Protein AF-A0A535PET4-F1 (afdb_monomer)

Foldseek 3Di:
DPPDDPQQFAKEKEWEAQCLPVVVVLCVVLQWDDDVSWTAAQRYIYRYHYCPDPPDDVDIDIDIDGDGDHGDPAGPPFHKHFQAWEWAAQDQVVVCVVVDDVADKAFFDAAPQFAWGWIWTHDDPNTYIYTHHDPDGLSVLQCVPPNTTTQEIEIEDAQVSDPDFFDQDRQGTWDWRPPGDSNGSTYIYDHDDGDPDPPDD

Nearest PDB structures (foldseek):
  3hdp-assembly1_A  TM=7.121E-01  e=6.518E-04  Clostridium acetobutylicum
  6j63-assembly1_A  TM=4.507E-01  e=4.020E-04  Arabidopsis thaliana
  5ywk-assembly1_B  TM=4.214E-01  e=2.068E-04  Arabidopsis thaliana
  2r5v-assembly1_A  TM=4.447E-01  e=1.123E-03  Amycolatopsis orientalis
  5ywh-assembly1_B  TM=4.316E-01  e=6.518E-04  Arabidopsis thaliana

Secondary structure (DSSP, 8-state):
-------PPEEEEEEEES-HHHHHHHHHTTT-EEETTEEE-SSEEEEEEETTSSS---S--EEEEEE--PPPPPPTT----EEEEEEE-S-HHHHHHHT--SSPEEEEEEETTTTEEEEEESS-SSEEEEEEE-SSSHHHHHHHHH-SEEEEEEEEE-GGGSSSPPB--BTBSEEEPTTS-TTS-EEEEEE--PSPP----

Solvent-accessible surface area (backbone atoms only — not comparable to full-atom values): 11158 Å² total; per-residue (Å²): 134,80,79,81,74,79,83,59,70,24,38,38,31,41,38,32,32,93,52,40,68,62,49,50,52,58,40,44,78,69,70,47,51,64,63,85,55,26,38,60,23,59,52,31,39,35,39,47,35,64,35,81,50,93,83,72,50,91,56,45,42,53,46,84,44,92,35,91,55,84,61,56,79,81,56,94,86,55,73,46,32,61,48,29,43,30,30,36,35,97,45,58,69,63,48,51,65,74,63,62,53,100,51,65,70,44,85,44,51,43,28,66,84,35,23,25,46,33,30,35,48,44,86,55,84,54,26,40,31,48,30,26,46,47,95,58,43,38,42,34,44,16,40,77,71,72,47,67,42,52,36,33,41,32,30,29,25,71,46,85,80,45,95,59,78,66,39,58,26,64,81,42,47,23,29,74,55,82,89,59,56,75,48,28,45,40,49,32,32,28,55,40,82,56,79,79,75,79,81,75,131

Structure (mmCIF, N/CA/C/O backbone):
data_AF-A0A535PET4-F1
#
_entry.id   AF-A0A535PET4-F1
#
loop_
_atom_site.group_PDB
_atom_site.id
_atom_site.type_symbol
_atom_site.label_atom_id
_atom_site.label_alt_id
_atom_site.label_comp_id
_atom_site.label_asym_id
_atom_site.label_entity_id
_atom_site.label_seq_id
_atom_site.pdbx_PDB_ins_code
_atom_site.Cartn_x
_atom_site.Cartn_y
_atom_site.Cartn_z
_atom_site.occupancy
_atom_site.B_iso_or_equiv
_atom_site.auth_seq_id
_atom_site.auth_comp_id
_atom_site.auth_asym_id
_atom_site.auth_atom_id
_atom_site.pdbx_PDB_model_num
ATOM 1 N N . MET A 1 1 ? 35.840 -23.204 1.884 1.00 38.50 1 MET A N 1
ATOM 2 C CA . MET A 1 1 ? 35.187 -22.110 2.635 1.00 38.50 1 MET A CA 1
ATOM 3 C C . MET A 1 1 ? 33.940 -21.706 1.875 1.00 38.50 1 MET A C 1
ATOM 5 O O . MET A 1 1 ? 34.049 -21.037 0.858 1.00 38.50 1 MET A O 1
ATOM 9 N N . THR A 1 2 ? 32.776 -22.180 2.304 1.00 35.25 2 THR A N 1
ATOM 10 C CA . THR A 1 2 ? 31.492 -21.732 1.753 1.00 35.25 2 THR A CA 1
ATOM 11 C C . THR A 1 2 ? 31.249 -20.310 2.263 1.00 35.25 2 THR A C 1
ATOM 13 O O . THR A 1 2 ? 31.345 -20.109 3.477 1.00 35.25 2 THR A O 1
ATOM 16 N N . PRO A 1 3 ? 30.997 -19.309 1.404 1.00 36.75 3 PRO A N 1
ATOM 17 C CA . PRO A 1 3 ? 30.669 -17.976 1.890 1.00 36.75 3 PRO A CA 1
ATOM 18 C C . PRO A 1 3 ? 29.387 -18.068 2.727 1.00 36.75 3 PRO A C 1
ATOM 20 O O . PRO A 1 3 ? 28.391 -18.637 2.276 1.00 36.75 3 PRO A O 1
ATOM 23 N N . ARG A 1 4 ? 29.415 -17.545 3.961 1.00 32.00 4 ARG A N 1
ATOM 24 C CA . ARG A 1 4 ? 28.199 -17.330 4.759 1.00 32.00 4 ARG A CA 1
ATOM 25 C C . ARG A 1 4 ? 27.291 -16.416 3.938 1.00 32.00 4 ARG A C 1
ATOM 27 O O . ARG A 1 4 ? 27.628 -15.252 3.738 1.00 32.00 4 ARG A O 1
ATOM 34 N N . GLN A 1 5 ? 26.178 -16.949 3.435 1.00 39.25 5 GLN A N 1
ATOM 35 C CA . GLN A 1 5 ? 25.137 -16.115 2.846 1.00 39.25 5 GLN A CA 1
ATOM 36 C C . GLN A 1 5 ? 24.670 -15.112 3.909 1.00 39.25 5 GLN A C 1
ATOM 38 O O . GLN A 1 5 ? 24.443 -15.522 5.051 1.00 39.25 5 GLN A O 1
ATOM 43 N N . PRO A 1 6 ? 24.563 -13.814 3.580 1.00 38.66 6 PRO A N 1
ATOM 44 C CA . PRO A 1 6 ? 24.024 -12.841 4.514 1.00 38.66 6 PRO A CA 1
ATOM 45 C C . PRO A 1 6 ? 22.604 -13.267 4.882 1.00 38.66 6 PRO A C 1
ATOM 47 O O . PRO A 1 6 ? 21.777 -13.521 4.003 1.00 38.66 6 PRO A O 1
ATOM 50 N N . THR A 1 7 ? 22.334 -13.380 6.180 1.00 41.25 7 THR A N 1
ATOM 51 C CA . THR A 1 7 ? 20.999 -13.611 6.727 1.00 41.25 7 THR A CA 1
ATOM 52 C C . THR A 1 7 ? 20.116 -12.447 6.278 1.00 41.25 7 THR A C 1
ATOM 54 O O . THR A 1 7 ? 20.207 -11.348 6.823 1.00 41.25 7 THR A O 1
ATOM 57 N N . ARG A 1 8 ? 19.315 -12.643 5.225 1.00 49.91 8 ARG A N 1
ATOM 58 C CA . ARG A 1 8 ? 18.314 -11.653 4.815 1.00 49.91 8 ARG A CA 1
ATOM 59 C C . ARG A 1 8 ? 17.258 -11.596 5.916 1.00 49.91 8 ARG A C 1
ATOM 61 O O . ARG A 1 8 ? 16.635 -12.613 6.211 1.00 49.91 8 ARG A O 1
ATOM 68 N N . ARG A 1 9 ? 17.094 -10.429 6.543 1.00 52.47 9 ARG A N 1
ATOM 69 C CA . ARG A 1 9 ? 15.981 -10.178 7.467 1.00 52.47 9 ARG A CA 1
ATOM 70 C C . ARG A 1 9 ? 14.688 -10.334 6.675 1.00 52.47 9 ARG A C 1
ATOM 72 O O . ARG A 1 9 ? 14.552 -9.707 5.628 1.00 52.47 9 ARG A O 1
ATOM 79 N N . SER A 1 10 ? 13.800 -11.210 7.131 1.00 56.59 10 SER A N 1
ATOM 80 C CA . SER A 1 10 ? 12.492 -11.394 6.507 1.00 56.59 10 SER A CA 1
ATOM 81 C C . SER A 1 10 ? 11.487 -10.575 7.298 1.00 56.59 10 SER A C 1
ATOM 83 O O . SER A 1 10 ? 11.401 -10.715 8.515 1.00 56.59 10 SER A O 1
ATOM 85 N N . LEU A 1 11 ? 10.750 -9.697 6.627 1.00 63.75 11 LEU A N 1
ATOM 86 C CA . LEU A 1 11 ? 9.690 -8.923 7.267 1.00 63.75 11 LEU A CA 1
ATOM 87 C C . LEU A 1 11 ? 8.449 -9.810 7.402 1.00 63.75 11 LEU A C 1
ATOM 89 O O . LEU A 1 11 ? 8.005 -10.379 6.404 1.00 63.75 11 LEU A O 1
ATOM 93 N N . VAL A 1 12 ? 7.916 -9.958 8.615 1.00 64.06 12 VAL A N 1
ATOM 94 C CA . VAL A 1 12 ? 6.638 -10.636 8.852 1.00 64.06 12 VAL A CA 1
ATOM 95 C C . VAL A 1 12 ? 5.567 -9.566 8.906 1.00 64.06 12 VAL A C 1
ATOM 97 O O . VAL A 1 12 ? 5.569 -8.724 9.801 1.00 64.06 12 VAL A O 1
ATOM 100 N N . LEU A 1 13 ? 4.689 -9.586 7.909 1.00 67.88 13 LEU A N 1
ATOM 101 C CA . LEU A 1 13 ? 3.563 -8.677 7.808 1.00 67.88 13 LEU A CA 1
ATOM 102 C C . LEU A 1 13 ? 2.262 -9.422 8.079 1.00 67.88 13 LEU A C 1
ATOM 104 O O . LEU A 1 13 ? 1.999 -10.437 7.439 1.00 67.88 13 LEU A O 1
ATOM 108 N N . THR A 1 14 ? 1.422 -8.913 8.969 1.00 67.50 14 THR A N 1
ATOM 109 C CA . THR A 1 14 ? 0.066 -9.450 9.161 1.00 67.50 14 THR A CA 1
ATOM 110 C C . THR A 1 14 ? -0.928 -8.555 8.450 1.00 67.50 14 THR A C 1
ATOM 112 O O . THR A 1 14 ? -0.949 -7.368 8.725 1.00 67.50 14 THR A O 1
ATOM 115 N N . TRP A 1 15 ? -1.743 -9.107 7.554 1.00 71.69 15 TRP A N 1
ATOM 116 C CA . TRP A 1 15 ? -2.801 -8.412 6.825 1.00 71.69 15 TRP A CA 1
ATOM 117 C C . TRP A 1 15 ? -4.152 -9.035 7.163 1.00 71.69 15 TRP A C 1
ATOM 119 O O . TRP A 1 15 ? -4.458 -10.132 6.692 1.00 71.69 15 TRP A O 1
ATOM 129 N N . THR A 1 16 ? -5.014 -8.334 7.897 1.00 67.75 16 THR A N 1
ATOM 130 C CA . THR A 1 16 ? -6.395 -8.805 8.121 1.00 67.75 16 THR A CA 1
ATOM 131 C C . THR A 1 16 ? -7.335 -8.374 6.988 1.00 67.75 16 THR A C 1
ATOM 133 O O . THR A 1 16 ? -7.267 -7.255 6.486 1.00 67.75 16 THR A O 1
ATOM 136 N N . THR A 1 17 ? -8.204 -9.269 6.515 1.00 66.56 17 THR A N 1
ATOM 137 C CA . THR A 1 17 ? -9.172 -9.002 5.429 1.00 66.56 17 THR A CA 1
ATOM 138 C C . THR A 1 17 ? -10.474 -9.775 5.678 1.00 66.56 17 THR A C 1
ATOM 140 O O . THR A 1 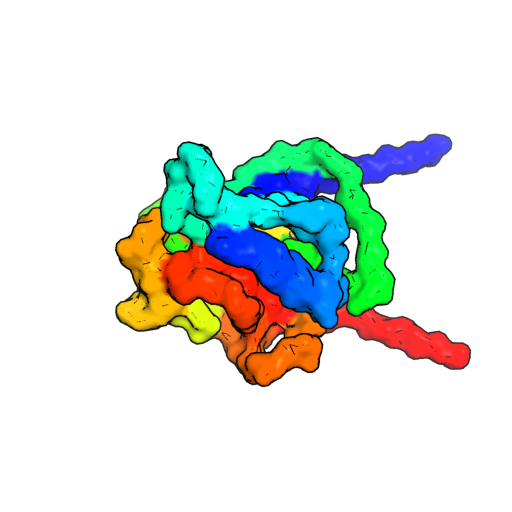17 ? -10.412 -10.872 6.231 1.00 66.56 17 THR A O 1
ATOM 143 N N . PRO A 1 18 ? -11.656 -9.250 5.290 1.00 66.25 18 PRO A N 1
ATOM 144 C CA . PRO A 1 18 ? -12.927 -9.971 5.435 1.00 66.25 18 PRO A CA 1
ATOM 145 C C . PRO A 1 18 ? -13.082 -11.161 4.469 1.00 66.25 18 PRO A C 1
ATOM 147 O O . PRO A 1 18 ? -14.006 -11.950 4.620 1.00 66.25 18 PRO A O 1
ATOM 150 N N . ASP A 1 19 ? -12.219 -11.270 3.453 1.00 72.81 19 ASP A N 1
ATOM 151 C CA . ASP A 1 19 ? -12.219 -12.354 2.458 1.00 72.81 19 ASP A CA 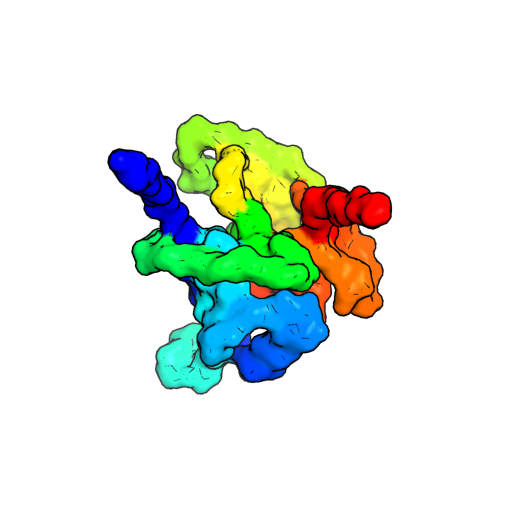1
ATOM 152 C C . ASP A 1 19 ? -10.767 -12.771 2.138 1.00 72.81 19 ASP A C 1
ATOM 154 O O . ASP A 1 19 ? -10.222 -12.401 1.086 1.00 72.81 19 ASP A O 1
ATOM 158 N N . PRO A 1 20 ? -10.084 -13.479 3.060 1.00 76.06 20 PRO A N 1
ATOM 159 C CA . PRO A 1 20 ? -8.696 -13.900 2.862 1.00 76.06 20 PRO A CA 1
ATOM 160 C C . PRO A 1 20 ? -8.555 -14.882 1.697 1.00 76.06 20 PRO A C 1
ATOM 162 O O . PRO A 1 20 ? -7.628 -14.749 0.897 1.00 76.06 20 PRO A O 1
ATOM 165 N N . ASP A 1 21 ? -9.506 -15.802 1.526 1.00 79.19 21 ASP A N 1
ATOM 166 C CA . ASP A 1 21 ? -9.481 -16.808 0.459 1.00 79.19 21 ASP A CA 1
ATOM 167 C C . ASP A 1 21 ? -9.701 -16.205 -0.931 1.00 79.19 21 ASP A C 1
ATOM 169 O O . ASP A 1 21 ? -9.062 -16.598 -1.915 1.00 79.19 21 ASP A O 1
ATOM 173 N N . GLY A 1 22 ? -10.619 -15.247 -1.069 1.00 78.31 22 GLY A N 1
ATOM 174 C CA . GLY A 1 22 ? -10.799 -14.539 -2.329 1.00 78.31 22 GLY A CA 1
ATOM 175 C C . GLY A 1 22 ? -9.609 -13.644 -2.661 1.00 78.31 22 GLY A C 1
ATOM 176 O O . GLY A 1 22 ? -9.202 -13.616 -3.826 1.00 78.31 22 GLY A O 1
ATOM 177 N N . LEU A 1 23 ? -9.003 -12.970 -1.674 1.00 77.50 23 LEU A N 1
ATOM 178 C CA . LEU A 1 23 ? -7.771 -12.202 -1.887 1.00 77.50 23 LEU A CA 1
ATOM 179 C C . LEU A 1 23 ? -6.622 -13.115 -2.336 1.00 77.50 23 LEU A C 1
ATOM 181 O O . LEU A 1 23 ? -5.999 -12.843 -3.363 1.00 77.50 23 LEU A O 1
ATOM 185 N N . ALA A 1 24 ? -6.410 -14.234 -1.640 1.00 80.00 24 ALA A N 1
ATOM 186 C CA . ALA A 1 24 ? -5.435 -15.259 -1.998 1.00 80.00 24 ALA A CA 1
ATOM 187 C C . ALA A 1 24 ? -5.613 -15.735 -3.447 1.00 80.00 24 ALA A C 1
ATOM 189 O O . ALA A 1 24 ? -4.675 -15.666 -4.243 1.00 80.00 24 ALA A O 1
ATOM 190 N N . ARG A 1 25 ? -6.832 -16.131 -3.841 1.00 81.50 25 ARG A N 1
ATOM 191 C CA . ARG A 1 25 ? -7.127 -16.567 -5.220 1.00 81.50 25 ARG A CA 1
ATOM 192 C C . ARG A 1 25 ? -6.818 -15.488 -6.259 1.00 81.50 25 ARG A C 1
ATOM 194 O O . ARG A 1 25 ? -6.261 -15.803 -7.310 1.00 81.50 25 ARG A O 1
ATOM 201 N N . ARG A 1 26 ? -7.150 -14.220 -5.980 1.00 78.38 26 ARG A N 1
ATOM 202 C CA . ARG A 1 26 ? -6.867 -13.090 -6.887 1.00 78.38 26 ARG A CA 1
ATOM 203 C C . ARG A 1 26 ? -5.369 -12.847 -7.065 1.00 78.38 26 ARG A C 1
ATOM 205 O O . ARG A 1 26 ? -4.961 -12.525 -8.183 1.00 78.38 26 ARG A O 1
ATOM 212 N N . LEU A 1 27 ? -4.590 -13.002 -5.993 1.00 79.31 27 LEU A N 1
ATOM 213 C CA . LEU A 1 27 ? -3.132 -12.902 -6.010 1.00 79.31 27 LEU A CA 1
ATOM 214 C C . LEU A 1 27 ? -2.518 -14.075 -6.792 1.00 79.31 27 LEU A C 1
ATOM 216 O O . LEU A 1 27 ? -1.772 -13.839 -7.743 1.00 79.31 27 LEU A O 1
ATOM 220 N N . VAL A 1 28 ? -2.893 -15.326 -6.493 1.00 79.69 28 VAL A N 1
ATOM 221 C CA . VAL A 1 28 ? -2.392 -16.508 -7.230 1.00 79.69 28 VAL A CA 1
ATOM 222 C C . VAL A 1 28 ? -2.666 -16.395 -8.728 1.00 79.69 28 VAL A C 1
ATOM 224 O O . VAL A 1 28 ? -1.756 -16.581 -9.535 1.00 79.69 28 VAL A O 1
ATOM 227 N N . ALA A 1 29 ? -3.887 -16.004 -9.112 1.00 76.56 29 ALA A N 1
ATOM 228 C CA . ALA A 1 29 ? -4.271 -15.829 -10.515 1.00 76.56 29 ALA A CA 1
ATOM 229 C C . ALA A 1 29 ? -3.390 -14.820 -11.279 1.00 76.56 29 ALA A C 1
ATOM 231 O O . ALA A 1 29 ? -3.389 -14.809 -12.507 1.00 76.56 29 ALA A O 1
ATOM 232 N N . ARG A 1 30 ? -2.641 -13.967 -10.570 1.00 74.88 30 ARG A N 1
ATOM 233 C CA . ARG A 1 30 ? -1.792 -12.913 -11.143 1.00 74.88 30 ARG A CA 1
ATOM 234 C C . ARG A 1 30 ? -0.297 -13.158 -10.938 1.00 74.88 30 ARG A C 1
ATOM 236 O O . ARG A 1 30 ? 0.528 -12.311 -11.283 1.00 74.88 30 ARG A O 1
ATOM 243 N N . GLY A 1 31 ? 0.051 -14.362 -10.486 1.00 71.25 31 GLY A N 1
ATOM 244 C CA . GLY A 1 31 ? 1.422 -14.859 -10.430 1.00 71.25 31 GLY A CA 1
ATOM 245 C C . GLY A 1 31 ? 2.108 -14.692 -9.080 1.00 71.25 31 GLY A C 1
ATOM 246 O O . GLY A 1 31 ? 3.326 -14.843 -9.025 1.00 71.25 31 GLY A O 1
ATOM 247 N N . PHE A 1 32 ? 1.351 -14.396 -8.022 1.00 77.50 32 PHE A N 1
ATOM 248 C CA . PHE A 1 32 ? 1.841 -14.441 -6.648 1.00 77.50 32 PHE A CA 1
ATOM 249 C C . PHE A 1 32 ? 1.844 -15.876 -6.112 1.00 77.50 32 PHE A C 1
ATOM 251 O O . PHE A 1 32 ? 0.951 -16.664 -6.423 1.00 77.50 32 PHE A O 1
ATOM 258 N N . THR A 1 33 ? 2.815 -16.206 -5.264 1.00 77.12 33 THR A N 1
ATOM 259 C CA . THR A 1 33 ? 2.870 -17.503 -4.580 1.00 77.12 33 THR A CA 1
ATOM 260 C C . THR A 1 33 ? 2.318 -17.376 -3.178 1.00 77.12 33 THR A C 1
ATOM 262 O O . THR A 1 33 ? 2.695 -16.467 -2.438 1.00 77.12 33 THR A O 1
ATOM 265 N N . LEU A 1 34 ? 1.456 -18.317 -2.808 1.00 77.44 34 LEU A N 1
ATOM 266 C CA . LEU A 1 34 ? 0.977 -18.454 -1.446 1.00 77.44 34 LEU A CA 1
ATOM 267 C C . LEU A 1 34 ? 1.288 -19.849 -0.901 1.00 77.44 34 LEU A C 1
ATOM 269 O O . LEU A 1 34 ? 1.169 -20.839 -1.621 1.00 77.44 34 LEU A O 1
ATOM 273 N N . GLU A 1 35 ? 1.648 -19.913 0.378 1.00 77.25 35 GLU A N 1
ATOM 274 C CA . GLU A 1 35 ? 1.692 -21.139 1.175 1.00 77.25 35 GLU A CA 1
ATOM 275 C C . GLU A 1 35 ? 0.631 -21.027 2.276 1.00 77.25 35 GLU A C 1
ATOM 277 O O . GLU A 1 35 ? 0.762 -20.242 3.219 1.00 77.25 35 GLU A O 1
ATOM 282 N N . GLY A 1 36 ? -0.485 -21.743 2.109 1.00 78.19 36 GLY A N 1
ATOM 283 C CA . GLY A 1 36 ? -1.698 -21.480 2.889 1.00 78.19 36 GLY A CA 1
ATOM 284 C C . GLY A 1 36 ? -2.172 -20.039 2.678 1.00 78.19 36 GLY A C 1
ATOM 285 O O . GLY A 1 36 ? -2.327 -19.593 1.542 1.00 78.19 36 GLY A O 1
ATOM 286 N N . HIS A 1 37 ? -2.345 -19.291 3.768 1.00 72.69 37 HIS A N 1
ATOM 287 C CA . HIS A 1 37 ? -2.681 -17.864 3.733 1.00 72.69 37 HIS A CA 1
ATOM 288 C C . HIS A 1 37 ? -1.462 -16.940 3.798 1.00 72.69 37 HIS A C 1
ATOM 290 O O . HIS A 1 37 ? -1.605 -15.764 4.101 1.00 72.69 37 HIS A O 1
ATOM 296 N N . ARG A 1 38 ? -0.247 -17.429 3.533 1.00 76.94 38 ARG A N 1
ATOM 297 C CA . ARG A 1 38 ? 0.961 -16.592 3.543 1.00 76.94 38 ARG A CA 1
ATOM 298 C C . ARG A 1 38 ? 1.409 -16.264 2.134 1.00 76.94 38 ARG A C 1
ATOM 300 O O . ARG A 1 38 ? 1.743 -17.169 1.376 1.00 76.94 38 ARG A O 1
ATOM 307 N N . LEU A 1 39 ? 1.463 -14.979 1.801 1.00 78.31 39 LEU A N 1
ATOM 308 C CA . LEU A 1 39 ? 2.113 -14.503 0.591 1.00 78.31 39 LEU A CA 1
ATOM 309 C C . LEU A 1 39 ? 3.629 -14.584 0.745 1.00 78.31 39 LEU A C 1
ATOM 311 O O . LEU A 1 39 ? 4.201 -14.042 1.693 1.00 78.31 39 LEU A O 1
ATOM 315 N N . LEU A 1 40 ? 4.259 -15.240 -0.221 1.00 76.62 40 LEU A N 1
ATOM 316 C CA . LEU A 1 40 ? 5.694 -15.457 -0.264 1.00 76.62 40 LEU A CA 1
ATOM 317 C C . LEU A 1 40 ? 6.346 -14.423 -1.187 1.00 76.62 40 LEU A C 1
ATOM 319 O O . LEU A 1 40 ? 6.149 -14.465 -2.403 1.00 76.62 40 LEU A O 1
ATOM 323 N N . LEU A 1 41 ? 7.126 -13.506 -0.609 1.00 76.31 41 LEU A N 1
ATOM 324 C CA . LEU A 1 41 ? 7.935 -12.525 -1.334 1.00 76.31 41 LEU A CA 1
ATOM 325 C C . LEU A 1 41 ? 9.433 -12.758 -1.055 1.00 76.31 41 LEU A C 1
ATOM 327 O O . LEU A 1 41 ? 9.788 -13.256 0.016 1.00 76.31 41 LEU A O 1
ATOM 331 N N . PRO A 1 42 ? 10.340 -12.383 -1.977 1.00 71.50 42 PRO A N 1
ATOM 332 C CA . PRO A 1 42 ? 11.783 -12.526 -1.772 1.00 71.50 42 PRO A CA 1
ATOM 333 C C . PRO A 1 42 ? 12.349 -11.788 -0.545 1.00 71.50 42 PRO A C 1
ATOM 335 O O . PRO A 1 42 ? 13.394 -12.200 -0.034 1.00 71.50 42 PRO A O 1
ATOM 338 N N . SER A 1 43 ? 11.705 -10.708 -0.088 1.00 68.31 43 SER A N 1
ATOM 339 C CA . SER A 1 43 ? 12.120 -9.923 1.089 1.00 68.31 43 SER A CA 1
ATOM 340 C C . SER A 1 43 ? 11.166 -10.004 2.291 1.00 68.31 43 SER A C 1
ATOM 342 O O . SER A 1 43 ? 11.514 -9.536 3.376 1.00 68.31 43 SER A O 1
ATOM 344 N N . ALA A 1 44 ? 9.978 -10.598 2.138 1.00 71.44 44 ALA A N 1
ATOM 345 C CA . ALA A 1 44 ? 8.945 -10.571 3.172 1.00 71.44 44 ALA A CA 1
ATOM 346 C C . ALA A 1 44 ? 7.980 -11.758 3.092 1.00 71.44 44 ALA A C 1
ATOM 348 O O . ALA A 1 44 ? 7.735 -12.323 2.026 1.00 71.44 44 ALA A O 1
ATOM 349 N N . TRP A 1 45 ? 7.384 -12.103 4.228 1.00 72.12 45 TRP A N 1
ATOM 350 C CA . TRP A 1 45 ? 6.226 -12.985 4.306 1.00 72.12 45 TRP A CA 1
ATOM 351 C C . TRP A 1 45 ? 5.033 -12.166 4.773 1.00 72.12 45 TRP A C 1
ATOM 353 O O . TRP A 1 45 ? 5.130 -11.449 5.766 1.00 72.12 45 TRP A O 1
ATOM 363 N N . ILE A 1 46 ? 3.903 -12.289 4.082 1.00 75.06 46 ILE A N 1
ATOM 364 C CA . ILE A 1 46 ? 2.676 -11.586 4.469 1.00 75.06 46 ILE A CA 1
ATOM 365 C C . ILE A 1 46 ? 1.618 -12.614 4.847 1.00 75.06 46 ILE A C 1
ATOM 367 O O . ILE A 1 46 ? 1.086 -13.297 3.976 1.00 75.06 46 ILE A O 1
ATOM 371 N N . GLY A 1 47 ? 1.316 -12.750 6.134 1.00 72.69 47 GLY A N 1
ATOM 372 C CA . GLY A 1 47 ? 0.200 -13.553 6.616 1.00 72.69 47 GLY A CA 1
ATOM 373 C C . GLY A 1 47 ? -1.124 -12.846 6.351 1.00 72.69 47 GLY A C 1
ATOM 374 O O . GLY A 1 47 ? -1.378 -11.785 6.907 1.00 72.69 47 GLY A O 1
ATOM 375 N N . LEU A 1 48 ? -1.975 -13.437 5.519 1.00 72.25 48 LEU A N 1
ATOM 376 C CA . LEU A 1 48 ? -3.360 -13.022 5.334 1.00 72.25 48 LEU A CA 1
ATOM 377 C C . LEU A 1 48 ? -4.195 -13.674 6.440 1.00 72.25 48 LEU A C 1
ATOM 379 O O . LEU A 1 48 ? -4.295 -14.897 6.506 1.00 72.25 48 LEU A O 1
ATOM 383 N N . LEU A 1 49 ? -4.778 -12.874 7.323 1.00 69.31 49 LEU A N 1
ATOM 384 C CA . LEU A 1 49 ? -5.623 -13.360 8.408 1.00 69.31 49 LEU A CA 1
ATOM 385 C C . LEU A 1 49 ? -7.085 -12.994 8.160 1.00 69.31 49 LEU A C 1
ATOM 387 O O . LEU A 1 49 ? -7.405 -11.935 7.613 1.00 69.31 49 LEU A O 1
ATOM 391 N N . ASP A 1 50 ? -7.975 -13.887 8.580 1.00 62.78 50 ASP A N 1
ATOM 392 C CA . ASP A 1 50 ? -9.410 -13.640 8.558 1.00 62.78 50 ASP A CA 1
ATOM 393 C C . ASP A 1 50 ? -9.786 -12.633 9.653 1.00 62.78 50 ASP A C 1
ATOM 395 O O . ASP A 1 50 ? -9.553 -12.867 10.840 1.00 62.78 50 ASP A O 1
ATOM 399 N N . ALA A 1 51 ? -10.391 -11.514 9.255 1.00 57.84 51 ALA A N 1
ATOM 400 C CA . ALA A 1 51 ? -10.883 -10.493 10.178 1.00 57.84 51 ALA A CA 1
ATOM 401 C C . ALA A 1 51 ? -12.179 -10.902 10.923 1.00 57.84 51 ALA A C 1
ATOM 403 O O . ALA A 1 51 ? -12.691 -10.121 11.727 1.00 57.84 51 ALA A O 1
ATOM 404 N N . THR A 1 52 ? -12.743 -12.089 10.657 1.00 55.47 52 THR A N 1
ATOM 405 C CA . THR A 1 52 ? -14.016 -12.566 11.237 1.00 55.47 52 THR A CA 1
ATOM 406 C C . THR A 1 52 ? -13.867 -13.493 12.456 1.00 55.47 52 THR A C 1
ATOM 408 O O . THR A 1 52 ? -14.873 -13.899 13.045 1.00 55.47 52 THR A O 1
ATOM 411 N N . GLY A 1 53 ? -12.635 -13.798 12.884 1.00 51.03 53 GLY A N 1
ATOM 412 C CA . GLY A 1 53 ? -12.344 -14.648 14.046 1.00 51.03 53 GLY A CA 1
ATOM 413 C C . GLY A 1 53 ? -12.655 -14.019 15.423 1.00 51.03 53 GLY A C 1
ATOM 414 O O . GLY A 1 53 ? -12.886 -12.813 15.537 1.00 51.03 53 GLY A O 1
ATOM 415 N N . PRO A 1 54 ? -12.658 -14.826 16.508 1.00 43.69 54 PRO A N 1
ATOM 416 C CA . PRO A 1 54 ? -12.961 -14.366 17.871 1.00 43.69 54 PRO A CA 1
ATOM 417 C C . PRO A 1 54 ? -11.898 -13.422 18.460 1.00 43.69 54 PRO A C 1
ATOM 419 O O . PRO A 1 54 ? -12.200 -12.679 19.396 1.00 43.69 54 PRO A O 1
ATOM 422 N N . GLU A 1 55 ? -10.689 -13.394 17.892 1.00 45.16 55 GLU A N 1
ATOM 423 C CA . GLU A 1 55 ? -9.663 -12.386 18.179 1.00 45.16 55 GLU A CA 1
ATOM 424 C C . GLU A 1 55 ? -9.982 -11.099 17.411 1.00 45.16 55 GLU A C 1
ATOM 426 O O . GLU A 1 55 ? -9.462 -10.795 16.341 1.00 45.16 55 GLU A O 1
ATOM 431 N N . ARG A 1 56 ? -10.961 -10.375 17.950 1.00 44.94 56 ARG A N 1
ATOM 432 C CA . ARG A 1 56 ? -11.522 -9.157 17.373 1.00 44.94 56 ARG A CA 1
ATOM 433 C C . ARG A 1 56 ? -10.503 -8.024 17.315 1.00 44.94 56 ARG A C 1
ATOM 435 O O . ARG A 1 56 ? -10.316 -7.314 18.300 1.00 44.94 56 ARG A O 1
ATOM 442 N N . LEU A 1 57 ? -10.068 -7.715 16.102 1.00 43.97 57 LEU A N 1
ATOM 443 C CA . LEU A 1 57 ? -10.082 -6.345 15.602 1.00 43.97 57 LEU A CA 1
ATOM 444 C C . LEU A 1 57 ? -10.893 -6.383 14.304 1.00 43.97 57 LEU A C 1
ATOM 446 O O . LEU A 1 57 ? -10.468 -6.971 13.318 1.00 43.97 57 LEU A O 1
ATOM 450 N N . LEU A 1 58 ? -12.101 -5.807 14.329 1.00 42.56 58 LEU A N 1
ATOM 451 C CA . LEU A 1 58 ? -13.093 -5.779 13.232 1.00 42.56 58 LEU A CA 1
ATOM 452 C C . LEU A 1 58 ? -12.619 -5.002 11.986 1.00 42.56 58 LEU A C 1
ATOM 454 O O . LEU A 1 58 ? -13.422 -4.574 11.156 1.00 42.56 58 LEU A O 1
ATOM 458 N N . GLU A 1 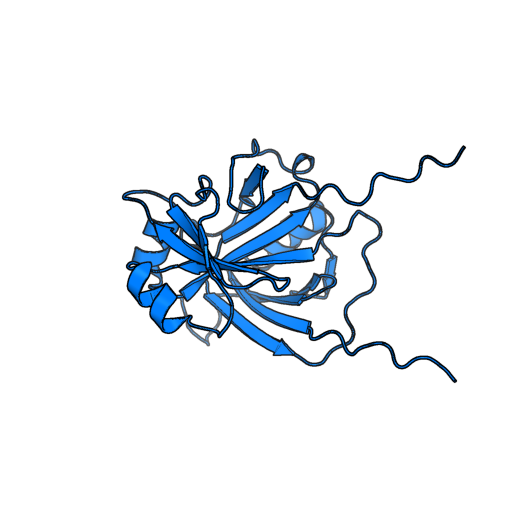59 ? -11.323 -4.743 11.891 1.00 50.41 59 GLU A N 1
ATOM 459 C CA . GLU A 1 59 ? -10.728 -3.777 10.999 1.00 50.41 59 GLU A CA 1
ATOM 460 C C . GLU A 1 59 ? -9.456 -4.375 10.402 1.00 50.41 59 GLU A C 1
ATOM 462 O O . GLU A 1 59 ? -8.608 -4.897 11.133 1.00 50.41 59 GLU A O 1
ATOM 467 N N . PRO A 1 60 ? -9.329 -4.321 9.072 1.00 48.59 60 PRO A N 1
ATOM 468 C CA . PRO A 1 60 ? -8.096 -4.664 8.399 1.00 48.59 60 PRO A CA 1
ATOM 469 C C . PRO A 1 60 ? -6.894 -3.882 8.977 1.00 48.59 60 PRO A C 1
ATOM 471 O O . PRO A 1 60 ? -6.948 -2.657 9.082 1.00 48.59 60 PRO A O 1
ATOM 474 N N . ARG A 1 61 ? -5.810 -4.568 9.342 1.00 58.22 61 ARG A N 1
ATOM 475 C CA . ARG A 1 61 ? -4.590 -4.020 9.953 1.00 58.22 61 ARG A CA 1
ATOM 476 C C . ARG A 1 61 ? -3.355 -4.595 9.291 1.00 58.22 61 ARG A C 1
ATOM 478 O O . ARG A 1 61 ? -3.390 -5.719 8.792 1.00 58.22 61 ARG A O 1
ATOM 485 N N . LEU A 1 62 ? -2.295 -3.792 9.306 1.00 55.19 62 LEU A N 1
ATOM 486 C CA . LEU A 1 62 ? -0.965 -4.157 8.857 1.00 55.19 62 LEU A CA 1
ATOM 487 C C . LEU A 1 62 ? 0.019 -4.013 10.024 1.00 55.19 62 LEU A C 1
ATOM 489 O O . LEU A 1 62 ? 0.223 -2.914 10.529 1.00 55.19 62 LEU A O 1
ATOM 493 N N . GLU A 1 63 ? 0.625 -5.118 10.446 1.00 61.41 63 GLU A N 1
ATOM 494 C CA . GLU A 1 63 ? 1.641 -5.150 11.511 1.00 61.41 63 GLU A CA 1
ATOM 495 C C . GLU A 1 63 ? 2.958 -5.655 10.938 1.00 61.41 63 GLU A C 1
ATOM 497 O O . GLU A 1 63 ? 2.931 -6.531 10.082 1.00 61.41 63 GLU A O 1
ATOM 502 N N . ALA A 1 64 ? 4.086 -5.098 11.379 1.00 60.12 64 ALA A N 1
ATOM 503 C CA . ALA A 1 64 ? 5.412 -5.410 10.861 1.00 60.12 64 ALA A CA 1
ATOM 504 C C . ALA A 1 64 ? 6.352 -5.859 11.980 1.00 60.12 64 ALA A C 1
ATOM 506 O O . ALA A 1 64 ? 6.671 -5.073 12.870 1.00 60.12 64 ALA A O 1
ATOM 507 N N . GLU A 1 65 ? 6.834 -7.097 11.895 1.00 60.38 65 GLU A N 1
ATOM 508 C CA . GLU A 1 65 ? 7.822 -7.659 12.818 1.00 60.38 65 GLU A CA 1
ATOM 509 C C . GLU A 1 65 ? 9.074 -8.139 12.064 1.00 60.38 65 GLU A C 1
ATOM 511 O O . GLU A 1 65 ? 8.993 -8.653 10.942 1.00 60.38 65 GLU A O 1
ATOM 516 N N . GLU A 1 66 ? 10.256 -7.986 12.674 1.00 58.03 66 GLU A N 1
ATOM 517 C CA . GLU A 1 66 ? 11.477 -8.614 12.156 1.00 58.03 66 GLU A CA 1
ATOM 518 C C . GLU A 1 66 ? 11.420 -10.129 12.417 1.00 58.03 66 GLU A C 1
ATOM 520 O O . GLU A 1 66 ? 11.480 -10.586 13.557 1.00 58.03 66 GLU A O 1
ATOM 525 N N . GLY A 1 67 ? 11.333 -10.921 11.349 1.00 54.06 67 GLY A N 1
ATOM 526 C CA . GLY A 1 67 ? 11.357 -12.378 11.403 1.00 54.06 67 GLY A CA 1
ATOM 527 C C . GLY A 1 67 ? 12.710 -12.971 11.006 1.00 54.06 67 GLY A C 1
ATOM 528 O O . GLY A 1 67 ? 13.392 -12.510 10.083 1.00 54.06 67 GLY A O 1
ATOM 529 N N . GLY A 1 68 ? 13.086 -14.062 11.676 1.00 47.59 68 GLY A N 1
ATOM 530 C CA . GLY A 1 68 ? 14.146 -14.960 11.219 1.00 47.59 68 GLY A CA 1
ATOM 531 C C . GLY A 1 68 ? 13.588 -16.000 10.246 1.00 47.59 68 GLY A C 1
ATOM 532 O O . GLY A 1 68 ? 12.660 -16.725 10.590 1.00 47.59 68 GLY A O 1
ATOM 533 N N . GLY A 1 69 ? 14.153 -16.104 9.041 1.00 53.69 69 GLY A N 1
ATOM 534 C CA . GLY A 1 69 ? 13.731 -17.103 8.057 1.00 53.69 69 GLY A CA 1
ATOM 535 C C . GLY A 1 69 ? 14.578 -17.082 6.788 1.00 53.69 69 GLY A C 1
ATOM 536 O O . GLY A 1 69 ? 15.195 -16.071 6.454 1.00 53.69 69 GLY A O 1
ATOM 537 N N . THR A 1 70 ? 14.638 -18.214 6.086 1.00 51.56 70 THR A N 1
ATOM 538 C CA . THR A 1 70 ? 15.195 -18.263 4.730 1.00 51.56 70 THR A CA 1
ATOM 539 C C . THR A 1 70 ? 14.133 -17.728 3.770 1.00 51.56 70 THR A C 1
ATOM 541 O O . THR A 1 70 ? 13.035 -18.286 3.741 1.00 51.56 70 THR A O 1
ATOM 544 N N . PRO A 1 71 ? 14.411 -16.663 2.997 1.00 52.97 71 PRO A N 1
ATOM 545 C CA . PRO A 1 71 ? 13.447 -16.159 2.034 1.00 52.97 71 PRO A CA 1
ATOM 546 C C . PRO A 1 71 ? 13.124 -17.243 0.995 1.00 52.97 71 PRO A C 1
ATOM 548 O O . PRO A 1 71 ? 14.008 -18.028 0.631 1.00 52.97 71 PRO A O 1
ATOM 551 N N . PRO A 1 72 ? 11.873 -17.305 0.517 1.00 53.06 72 PRO A N 1
ATOM 552 C CA . PRO A 1 72 ? 11.463 -18.272 -0.486 1.00 53.06 72 PRO A CA 1
ATOM 553 C C . PRO A 1 72 ? 12.280 -18.071 -1.774 1.00 53.06 72 PRO A C 1
ATOM 555 O O . PRO A 1 72 ? 12.718 -16.952 -2.068 1.00 53.06 72 PRO A O 1
ATOM 558 N N . PRO A 1 73 ? 12.518 -19.139 -2.557 1.00 50.50 73 PRO A N 1
ATOM 559 C CA . PRO A 1 73 ? 13.221 -19.022 -3.826 1.00 50.50 73 PRO A CA 1
ATOM 560 C C . PRO A 1 73 ? 12.511 -18.029 -4.758 1.00 50.50 73 PRO A C 1
ATOM 562 O O . PRO A 1 73 ? 11.284 -17.962 -4.809 1.00 50.50 73 PRO A O 1
ATOM 565 N N . VAL A 1 74 ? 13.311 -17.254 -5.498 1.00 50.75 74 VAL A N 1
ATOM 566 C CA . VAL A 1 74 ? 12.846 -16.241 -6.459 1.00 50.75 74 VAL A CA 1
ATOM 567 C C . VAL A 1 74 ? 11.861 -16.865 -7.449 1.00 50.75 74 VAL A C 1
ATOM 569 O O . VAL A 1 74 ? 12.138 -17.910 -8.038 1.00 50.75 74 VAL A O 1
ATOM 572 N N . HIS A 1 75 ? 10.712 -16.216 -7.635 1.00 47.59 75 HIS A N 1
ATOM 573 C CA . HIS A 1 75 ? 9.621 -16.772 -8.426 1.00 47.59 75 HIS A CA 1
ATOM 574 C C . HIS A 1 75 ? 9.927 -16.759 -9.942 1.00 47.59 75 HIS A C 1
ATOM 576 O O . HIS A 1 75 ? 10.412 -15.748 -10.459 1.00 47.59 75 HIS A O 1
ATOM 582 N N . PRO A 1 76 ? 9.594 -17.829 -10.696 1.00 45.53 76 PRO A N 1
ATOM 583 C CA . PRO A 1 76 ? 9.885 -17.940 -12.132 1.00 45.53 76 PRO A CA 1
ATOM 584 C C . PRO A 1 76 ? 9.137 -16.941 -13.036 1.00 45.53 76 PRO A C 1
ATOM 586 O O . PRO A 1 76 ? 9.528 -16.765 -14.186 1.00 45.53 76 PRO A O 1
ATOM 589 N N . ASN A 1 77 ? 8.093 -16.259 -12.544 1.00 47.75 77 ASN A N 1
ATOM 590 C CA . ASN A 1 77 ? 7.206 -15.422 -13.374 1.00 47.75 77 ASN A CA 1
ATOM 591 C C . ASN A 1 77 ? 7.483 -13.904 -13.315 1.00 47.75 77 ASN A C 1
ATOM 593 O O . ASN A 1 77 ? 6.640 -13.122 -13.773 1.00 47.75 77 ASN A O 1
ATOM 597 N N . GLY A 1 78 ? 8.636 -13.501 -12.769 1.00 52.50 78 GLY A N 1
ATOM 598 C CA . GLY A 1 78 ? 9.030 -12.108 -12.522 1.00 52.50 78 GLY A CA 1
ATOM 599 C C . GLY A 1 78 ? 9.176 -11.819 -11.026 1.00 52.50 78 GLY A C 1
ATOM 600 O O . GLY A 1 78 ? 8.450 -12.385 -10.210 1.00 52.50 78 GLY A O 1
ATOM 601 N N . VAL A 1 79 ? 10.140 -10.968 -10.662 1.00 59.50 79 VAL A N 1
ATOM 602 C CA . VAL A 1 79 ? 10.451 -10.621 -9.266 1.00 59.50 79 VAL A CA 1
ATOM 603 C C . VAL A 1 79 ? 9.351 -9.705 -8.731 1.00 59.50 79 VAL A C 1
ATOM 605 O O . VAL A 1 79 ? 9.411 -8.492 -8.914 1.00 59.50 79 VAL A O 1
ATOM 608 N N . VAL A 1 80 ? 8.324 -10.293 -8.114 1.00 69.81 80 VAL A N 1
ATOM 609 C CA . VAL A 1 80 ? 7.397 -9.540 -7.270 1.00 69.81 80 VAL A CA 1
ATOM 610 C C . VAL A 1 80 ? 7.964 -9.500 -5.865 1.00 69.81 80 VAL A C 1
ATOM 612 O O . VAL A 1 80 ? 8.163 -10.550 -5.262 1.00 69.81 80 VAL A O 1
ATOM 615 N N . ASP A 1 81 ? 8.263 -8.304 -5.366 1.00 79.38 81 ASP A N 1
ATOM 616 C CA . ASP A 1 81 ? 8.849 -8.117 -4.040 1.00 79.38 81 ASP A CA 1
ATOM 617 C C . ASP A 1 81 ? 8.256 -6.890 -3.336 1.00 79.38 81 ASP A C 1
ATOM 619 O O . ASP A 1 81 ? 7.648 -6.027 -3.978 1.00 79.38 81 ASP A O 1
ATOM 623 N N . LEU A 1 82 ? 8.400 -6.826 -2.013 1.00 82.94 82 LEU A N 1
ATOM 624 C CA . LEU A 1 82 ? 7.940 -5.704 -1.200 1.00 82.94 82 LEU A CA 1
ATOM 625 C C . LEU A 1 82 ? 8.845 -4.489 -1.440 1.00 82.94 82 LEU A C 1
ATOM 627 O O . LEU A 1 82 ? 10.024 -4.495 -1.098 1.00 82.94 82 LEU A O 1
ATOM 631 N N . MET A 1 83 ? 8.288 -3.442 -2.043 1.00 86.88 83 MET A N 1
ATOM 632 C CA . MET A 1 83 ? 9.017 -2.217 -2.384 1.00 86.88 83 MET A CA 1
ATOM 633 C C . MET A 1 83 ? 8.913 -1.168 -1.287 1.00 86.88 83 MET A C 1
ATOM 635 O O . MET A 1 83 ? 9.891 -0.469 -1.022 1.00 86.88 83 MET A O 1
ATOM 639 N N . ALA A 1 84 ? 7.737 -1.042 -0.666 1.00 89.31 84 ALA A N 1
ATOM 640 C CA . ALA A 1 84 ? 7.521 -0.094 0.416 1.00 89.31 84 ALA A CA 1
ATOM 641 C C . ALA A 1 84 ? 6.330 -0.450 1.313 1.00 89.31 84 ALA A C 1
ATOM 643 O O . ALA A 1 84 ? 5.416 -1.174 0.907 1.00 89.31 84 ALA A O 1
ATOM 644 N N . ILE A 1 85 ? 6.334 0.134 2.510 1.00 89.25 85 ILE A N 1
ATOM 645 C CA . ILE A 1 85 ? 5.219 0.161 3.458 1.00 89.25 85 ILE A CA 1
ATOM 646 C C . ILE A 1 85 ? 4.803 1.622 3.652 1.00 89.25 85 ILE A C 1
ATOM 648 O O . ILE A 1 85 ? 5.648 2.483 3.891 1.00 89.25 85 ILE A O 1
ATOM 652 N N . GLY A 1 86 ? 3.506 1.906 3.538 1.00 92.12 86 GLY A N 1
ATOM 653 C CA . GLY A 1 86 ? 2.935 3.231 3.775 1.00 92.12 86 GLY A CA 1
ATOM 654 C C . GLY A 1 86 ? 2.295 3.342 5.156 1.00 92.12 86 GLY A C 1
ATOM 655 O O . GLY A 1 86 ? 1.436 2.529 5.500 1.00 92.12 86 GLY A O 1
ATOM 656 N N . TRP A 1 87 ? 2.681 4.363 5.916 1.00 92.44 87 TRP A N 1
ATOM 657 C CA . TRP A 1 87 ? 2.124 4.745 7.210 1.00 92.44 87 TRP A CA 1
ATOM 658 C C . TRP A 1 87 ? 1.208 5.961 7.052 1.00 92.44 87 TRP A C 1
ATOM 660 O O . TRP A 1 87 ? 1.673 7.041 6.700 1.00 92.44 87 TRP A O 1
ATOM 670 N N . ALA A 1 88 ? -0.084 5.801 7.320 1.00 94.44 88 ALA A N 1
ATOM 671 C CA . ALA A 1 88 ? -1.060 6.881 7.280 1.00 94.44 88 ALA A CA 1
ATOM 672 C C . ALA A 1 88 ? -0.996 7.744 8.550 1.00 94.44 88 ALA A C 1
ATOM 674 O O . ALA A 1 88 ? -0.968 7.217 9.663 1.00 94.44 88 ALA A O 1
ATOM 675 N N . THR A 1 89 ? -1.032 9.064 8.381 1.00 94.69 89 THR A N 1
ATOM 676 C CA . THR A 1 89 ? -1.073 10.068 9.456 1.00 94.69 89 THR A CA 1
ATOM 677 C C . THR A 1 89 ? -2.029 11.205 9.087 1.00 94.69 89 THR A C 1
ATOM 679 O O . THR A 1 89 ? -2.231 11.470 7.903 1.00 94.69 89 THR A O 1
ATOM 682 N N . VAL A 1 90 ? -2.609 11.896 10.074 1.00 96.19 90 VAL A N 1
ATOM 683 C CA . VAL A 1 90 ? -3.314 13.175 9.844 1.00 96.19 90 VAL A CA 1
ATOM 684 C C . VAL A 1 90 ? -2.387 14.393 9.914 1.00 96.19 90 VAL A C 1
ATOM 686 O O . VAL A 1 90 ? -2.843 15.519 9.748 1.00 96.19 90 VAL A O 1
ATOM 689 N N . ASP A 1 91 ? -1.113 14.170 10.230 1.00 95.25 91 ASP A N 1
ATOM 690 C CA . ASP A 1 91 ? -0.116 15.210 10.468 1.00 95.25 91 ASP A CA 1
ATOM 691 C C . ASP A 1 91 ? 1.255 14.700 10.023 1.00 95.25 91 ASP A C 1
ATOM 693 O O . ASP A 1 91 ? 1.902 13.882 10.696 1.00 95.25 91 ASP A O 1
ATOM 697 N N . LEU A 1 92 ? 1.661 15.137 8.833 1.00 93.44 92 LEU A N 1
ATOM 698 C CA . LEU A 1 92 ? 2.915 14.727 8.214 1.00 93.44 92 LEU A CA 1
ATOM 699 C C . LEU A 1 92 ? 4.131 15.194 9.018 1.00 93.44 92 LEU A C 1
ATOM 701 O O . LEU A 1 92 ? 5.073 14.428 9.210 1.00 93.44 92 LEU A O 1
ATOM 705 N N . GLU A 1 93 ? 4.111 16.433 9.507 1.00 92.00 93 GLU A N 1
ATOM 706 C CA . GLU A 1 93 ? 5.235 17.031 10.228 1.00 92.00 93 GLU A CA 1
ATOM 707 C C . GLU A 1 93 ? 5.503 16.281 11.536 1.00 92.00 93 GLU A C 1
ATOM 709 O O . GLU A 1 93 ? 6.625 15.822 11.771 1.00 92.00 93 GLU A O 1
ATOM 714 N N . ARG A 1 94 ? 4.462 16.059 12.349 1.00 92.94 94 ARG A N 1
ATOM 715 C CA . ARG A 1 94 ? 4.580 15.287 13.592 1.00 92.94 94 ARG A CA 1
ATOM 716 C C . ARG A 1 94 ? 5.062 13.869 13.324 1.00 92.94 94 ARG A C 1
ATOM 718 O O . ARG A 1 94 ? 5.948 13.386 14.031 1.00 92.94 94 ARG A O 1
ATOM 725 N N . ALA A 1 95 ? 4.491 13.198 12.326 1.00 90.69 95 ALA A N 1
ATOM 726 C CA . ALA A 1 95 ? 4.865 11.828 12.005 1.00 90.69 95 ALA A CA 1
ATOM 727 C C . ALA A 1 95 ? 6.323 11.727 11.544 1.00 90.69 95 ALA A C 1
ATOM 729 O O . ALA A 1 95 ? 7.014 10.800 11.952 1.00 90.69 95 ALA A O 1
ATOM 730 N N . LEU A 1 96 ? 6.828 12.691 10.769 1.00 89.50 96 LEU A N 1
ATOM 731 C CA . LEU A 1 96 ? 8.235 12.728 10.358 1.00 89.50 96 LEU A CA 1
ATOM 732 C C . LE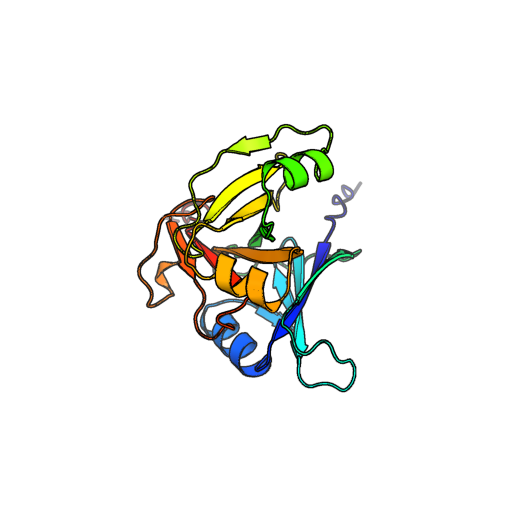U A 1 96 ? 9.181 12.984 11.537 1.00 89.50 96 LEU A C 1
ATOM 734 O O . LEU A 1 96 ? 10.228 12.344 11.620 1.00 89.50 96 LEU A O 1
ATOM 738 N N . VAL A 1 97 ? 8.805 13.859 12.476 1.00 87.88 97 VAL A N 1
ATOM 739 C CA . VAL A 1 97 ? 9.569 14.087 13.716 1.00 87.88 97 VAL A CA 1
ATOM 740 C C . VAL A 1 97 ? 9.610 12.824 14.582 1.00 87.88 97 VAL A C 1
ATOM 742 O O . VAL A 1 97 ? 10.648 12.502 15.152 1.00 87.88 97 VAL A O 1
ATOM 745 N N . GLN A 1 98 ? 8.506 12.082 14.674 1.00 83.00 98 GLN A N 1
ATOM 746 C CA . GLN A 1 98 ? 8.449 10.818 15.418 1.00 83.00 98 GLN A CA 1
ATOM 747 C C . GLN A 1 98 ? 9.185 9.682 14.703 1.00 83.00 98 GLN A C 1
ATOM 749 O O . GLN A 1 98 ? 9.812 8.846 15.349 1.00 83.00 98 GLN A O 1
ATOM 754 N N . ALA A 1 99 ? 9.133 9.671 13.373 1.00 73.62 99 ALA A N 1
ATOM 755 C CA . ALA A 1 99 ? 9.836 8.724 12.523 1.00 73.62 99 ALA A CA 1
ATOM 756 C C . ALA A 1 99 ? 11.328 9.044 12.378 1.00 73.62 99 ALA A C 1
ATOM 758 O O . ALA A 1 99 ? 11.992 8.342 11.616 1.00 73.62 99 ALA A O 1
ATOM 759 N N . ALA A 1 100 ? 11.844 10.078 13.064 1.00 61.00 100 ALA A N 1
ATOM 760 C CA . ALA A 1 100 ? 13.224 10.548 12.993 1.00 61.00 100 ALA A CA 1
ATOM 761 C C . ALA A 1 100 ? 14.232 9.440 13.342 1.00 61.00 100 ALA A C 1
ATOM 763 O O . ALA A 1 100 ? 14.756 9.324 14.450 1.00 61.00 100 ALA A O 1
ATOM 764 N N . SER A 1 101 ? 14.514 8.626 12.333 1.00 59.38 101 SER A N 1
ATOM 765 C CA . SER A 1 101 ? 15.747 7.888 12.163 1.00 59.38 101 SER A CA 1
ATOM 766 C C . SER A 1 101 ? 16.860 8.882 11.828 1.00 59.38 101 SER A C 1
ATOM 768 O O . SER A 1 101 ? 16.606 10.001 11.389 1.00 59.38 101 SER A O 1
ATOM 770 N N . THR A 1 102 ? 18.114 8.483 11.997 1.00 62.03 102 THR A N 1
ATOM 771 C CA . THR A 1 102 ? 19.276 9.270 11.551 1.00 62.03 102 THR A CA 1
ATOM 772 C C . THR A 1 102 ? 19.334 9.481 10.031 1.00 62.03 102 THR A C 1
ATOM 774 O O . THR A 1 102 ? 20.244 10.147 9.545 1.00 62.03 102 THR A O 1
ATOM 777 N N . GLU A 1 103 ? 18.400 8.898 9.280 1.00 69.38 103 GLU A N 1
ATOM 778 C CA . GLU A 1 103 ? 18.352 8.930 7.826 1.00 69.38 103 GLU A CA 1
ATOM 779 C C . GLU A 1 103 ? 17.505 10.107 7.303 1.00 69.38 103 GLU A C 1
ATOM 781 O O . GLU A 1 103 ? 16.498 10.474 7.915 1.00 69.38 103 GLU A O 1
ATOM 786 N N . PRO A 1 104 ? 17.874 10.697 6.151 1.00 80.94 104 PRO A N 1
ATOM 787 C CA . PRO A 1 104 ? 17.131 11.801 5.555 1.00 80.94 104 PRO A CA 1
ATOM 788 C C . PRO A 1 104 ? 15.733 11.375 5.082 1.00 80.94 104 PRO A C 1
ATOM 790 O O . PRO A 1 104 ? 15.500 10.223 4.700 1.00 80.94 104 PRO A O 1
ATOM 793 N N . SER A 1 105 ? 14.808 12.337 5.070 1.00 89.12 105 SER A N 1
ATOM 794 C CA . SER A 1 105 ? 13.505 12.209 4.415 1.00 89.12 105 SER A CA 1
ATOM 795 C C . SER A 1 105 ? 13.495 12.922 3.062 1.00 89.12 105 SER A C 1
ATOM 797 O O . SER A 1 105 ? 14.219 13.896 2.850 1.00 89.12 105 SER A O 1
ATOM 799 N N . GLU A 1 106 ? 12.683 12.422 2.135 1.00 92.50 106 GLU A N 1
ATOM 800 C CA . GLU A 1 106 ? 12.567 12.927 0.766 1.00 92.50 106 GLU A CA 1
ATOM 801 C C . GLU A 1 106 ? 11.089 13.065 0.389 1.00 92.50 106 GLU A C 1
ATOM 803 O O . GLU A 1 106 ? 10.318 12.109 0.495 1.00 92.50 106 GLU A O 1
ATOM 808 N N . VAL A 1 107 ? 10.686 14.251 -0.075 1.00 94.44 107 VAL A N 1
ATOM 809 C CA . VAL A 1 107 ? 9.367 14.436 -0.694 1.00 94.44 107 VAL A CA 1
ATOM 810 C C . VAL A 1 107 ? 9.370 13.717 -2.038 1.00 94.44 107 VAL A C 1
ATOM 812 O O . VAL A 1 107 ? 10.188 14.014 -2.906 1.00 94.44 107 VAL A O 1
ATOM 815 N N . VAL A 1 108 ? 8.444 12.780 -2.203 1.00 95.12 108 VAL A N 1
ATOM 816 C CA . VAL A 1 108 ? 8.265 11.985 -3.423 1.00 95.12 108 VAL A CA 1
ATOM 817 C C . VAL A 1 108 ? 6.928 12.356 -4.077 1.00 95.12 108 VAL A C 1
ATOM 819 O O . VAL A 1 108 ? 6.147 13.089 -3.468 1.00 95.12 108 VAL A O 1
ATOM 822 N N . PRO A 1 109 ? 6.642 11.917 -5.318 1.00 96.50 109 PRO A N 1
ATOM 823 C CA . PRO A 1 109 ? 5.342 12.172 -5.930 1.00 96.50 109 PRO A CA 1
ATOM 824 C C . PRO A 1 109 ? 4.180 11.702 -5.050 1.00 96.50 109 PRO A C 1
ATOM 826 O O . PRO A 1 109 ? 4.282 10.673 -4.378 1.00 96.50 109 PRO A O 1
ATOM 829 N N . ASP A 1 110 ? 3.073 12.438 -5.104 1.00 96.94 110 ASP A N 1
ATOM 830 C CA . ASP A 1 110 ? 1.845 12.105 -4.386 1.00 96.94 110 ASP A CA 1
ATOM 831 C C . ASP A 1 110 ? 1.297 10.729 -4.800 1.00 96.94 110 ASP A C 1
ATOM 833 O O . ASP A 1 110 ? 1.504 10.245 -5.918 1.00 96.94 110 ASP A O 1
ATOM 837 N N . ASP A 1 111 ? 0.553 10.097 -3.894 1.00 96.06 111 ASP A N 1
ATOM 838 C CA . ASP A 1 111 ? -0.144 8.849 -4.174 1.00 96.06 111 ASP A CA 1
ATOM 839 C C . ASP A 1 111 ? -1.560 9.133 -4.689 1.00 96.06 111 ASP A C 1
ATOM 841 O O . ASP A 1 111 ? -2.519 9.257 -3.922 1.00 96.06 111 ASP A O 1
ATOM 845 N N . GLU A 1 112 ? -1.711 9.224 -6.013 1.00 95.44 112 GLU A N 1
ATOM 846 C CA . GLU A 1 112 ? -3.012 9.472 -6.649 1.00 95.44 112 GLU A CA 1
ATOM 847 C C . GLU A 1 112 ? -4.000 8.305 -6.489 1.00 95.44 112 GLU A C 1
ATOM 849 O O . GLU A 1 112 ? -5.221 8.485 -6.589 1.00 95.44 112 GLU A O 1
ATOM 854 N N . LEU A 1 113 ? -3.507 7.079 -6.269 1.00 94.56 113 LEU A N 1
ATOM 855 C CA . LEU A 1 113 ? -4.375 5.922 -6.041 1.00 94.56 113 LEU A CA 1
ATOM 856 C C . LEU A 1 113 ? -5.093 6.047 -4.699 1.00 94.56 113 LEU A C 1
ATOM 858 O O . LEU A 1 113 ? -6.264 5.657 -4.597 1.00 94.56 113 LEU A O 1
ATOM 862 N N . LEU A 1 114 ? -4.392 6.581 -3.701 1.00 95.00 114 LEU A N 1
ATOM 863 C CA . LEU A 1 114 ? -4.868 6.697 -2.330 1.00 95.00 114 LEU A CA 1
ATOM 864 C C . LEU A 1 114 ? -5.417 8.080 -1.979 1.00 95.00 114 LEU A C 1
ATOM 866 O O . LEU A 1 114 ? -6.250 8.173 -1.076 1.00 95.00 114 LEU A O 1
ATOM 870 N N . GLY A 1 115 ? -5.025 9.117 -2.718 1.00 96.06 115 GLY A N 1
ATOM 871 C CA . GLY A 1 115 ? -5.425 10.501 -2.481 1.00 96.06 115 GLY A CA 1
ATOM 872 C C . GLY A 1 115 ? -4.665 11.121 -1.313 1.00 96.06 115 GLY A C 1
ATOM 873 O O . GLY A 1 115 ? -5.282 11.551 -0.338 1.00 96.06 115 GLY A O 1
ATOM 874 N N . GLY A 1 116 ? -3.333 11.143 -1.382 1.00 96.06 116 GLY A N 1
ATOM 875 C CA . GLY A 1 116 ? -2.514 11.747 -0.334 1.00 96.06 116 GLY A CA 1
ATOM 876 C C . GLY A 1 116 ? -1.095 12.093 -0.760 1.00 96.06 116 GLY A C 1
ATOM 877 O O . GLY A 1 116 ? -0.595 11.611 -1.775 1.00 96.06 116 GLY A O 1
ATOM 878 N N . ARG A 1 117 ? -0.451 12.923 0.058 1.00 97.31 117 ARG A N 1
ATOM 879 C CA . ARG A 1 117 ? 0.968 13.268 -0.034 1.00 97.31 117 ARG A CA 1
ATOM 880 C C . ARG A 1 117 ? 1.816 12.121 0.474 1.00 97.31 117 ARG A C 1
ATOM 882 O O . ARG A 1 117 ? 1.411 11.423 1.403 1.00 97.31 117 ARG A O 1
ATOM 889 N N . ALA A 1 118 ? 3.009 11.974 -0.087 1.00 96.56 118 ALA A N 1
ATOM 890 C CA . ALA A 1 118 ? 3.951 10.949 0.326 1.00 96.56 118 ALA A CA 1
ATOM 891 C C . ALA A 1 118 ? 5.337 11.535 0.606 1.00 96.56 118 ALA A C 1
ATOM 893 O O . ALA A 1 118 ? 5.903 12.282 -0.192 1.00 96.56 118 ALA A O 1
ATOM 894 N N . VAL A 1 119 ? 5.907 11.147 1.745 1.00 95.56 119 VAL A N 1
ATOM 895 C CA . VAL A 1 119 ? 7.302 11.424 2.091 1.00 95.56 119 VAL A CA 1
ATOM 896 C C . VAL A 1 119 ? 8.001 10.110 2.374 1.00 95.56 119 VAL A C 1
ATOM 898 O O . VAL A 1 119 ? 7.546 9.312 3.192 1.00 95.56 119 VAL A O 1
ATOM 901 N N . ARG A 1 120 ? 9.118 9.877 1.692 1.00 92.75 120 ARG A N 1
ATOM 902 C CA . ARG A 1 120 ? 9.999 8.744 1.948 1.00 92.75 120 ARG A CA 1
ATOM 903 C C . ARG A 1 120 ? 10.858 9.019 3.168 1.00 92.75 120 ARG A C 1
ATOM 905 O O . ARG A 1 120 ? 11.428 10.099 3.286 1.00 92.75 120 ARG A O 1
ATOM 912 N N . VAL A 1 121 ? 10.990 8.025 4.038 1.00 88.81 121 VAL A N 1
ATOM 913 C CA . VAL A 1 121 ? 11.901 8.054 5.184 1.00 88.81 121 VAL A CA 1
ATOM 914 C C . VAL A 1 121 ? 12.983 6.999 4.973 1.00 88.81 121 VAL A C 1
ATOM 916 O O . VAL A 1 121 ? 12.685 5.806 4.870 1.00 88.81 121 VAL A O 1
ATOM 919 N N . GLY A 1 122 ? 14.237 7.448 4.901 1.00 82.19 122 GLY A N 1
ATOM 920 C CA . GLY A 1 122 ? 15.406 6.600 4.690 1.00 82.19 122 GLY A CA 1
ATOM 921 C C . GLY A 1 122 ? 15.560 6.028 3.277 1.00 82.19 122 GLY A C 1
ATOM 922 O O . GLY A 1 122 ? 14.764 6.279 2.373 1.00 82.19 122 GLY A O 1
ATOM 923 N N . GLY A 1 123 ? 16.639 5.261 3.082 1.00 71.81 123 GLY A N 1
ATOM 924 C CA . GLY A 1 123 ? 17.037 4.705 1.778 1.00 71.81 123 GLY A CA 1
ATOM 925 C C . GLY A 1 123 ? 16.982 3.177 1.663 1.00 71.81 123 GLY A C 1
ATOM 926 O O . GLY A 1 123 ? 17.405 2.629 0.646 1.00 71.81 123 GLY A O 1
ATOM 927 N N . ALA A 1 124 ? 16.511 2.472 2.696 1.00 71.44 124 ALA A N 1
ATOM 928 C CA . ALA A 1 124 ? 16.445 1.012 2.695 1.00 71.44 124 ALA A CA 1
ATOM 929 C C . ALA A 1 124 ? 15.291 0.481 1.825 1.00 71.44 124 ALA A C 1
ATOM 931 O O . ALA A 1 124 ? 14.312 1.179 1.562 1.00 71.44 124 ALA A O 1
ATOM 932 N N . VAL A 1 125 ? 15.409 -0.779 1.394 1.00 69.25 125 VAL A N 1
ATOM 933 C CA . VAL A 1 125 ? 14.313 -1.544 0.784 1.00 69.25 125 VAL A CA 1
ATOM 934 C C . VAL A 1 125 ? 13.906 -2.658 1.759 1.00 69.25 125 VAL A C 1
ATOM 936 O O . VAL A 1 125 ? 14.792 -3.403 2.191 1.00 69.25 125 VAL A O 1
ATOM 939 N N . PRO A 1 126 ? 12.609 -2.794 2.096 1.00 77.69 126 PRO A N 1
ATOM 940 C CA . PRO A 1 126 ? 11.501 -1.956 1.626 1.00 77.69 126 PRO A CA 1
ATOM 941 C C . PRO A 1 126 ? 11.566 -0.531 2.191 1.00 77.69 126 PRO A C 1
ATOM 943 O O . PRO A 1 126 ? 11.991 -0.326 3.325 1.00 77.69 126 PRO A O 1
ATOM 946 N N . ALA A 1 127 ? 11.158 0.450 1.385 1.00 85.50 127 ALA A N 1
ATOM 947 C CA . ALA A 1 127 ? 11.105 1.842 1.816 1.00 85.50 127 ALA A CA 1
ATOM 948 C C . ALA A 1 127 ? 9.928 2.080 2.770 1.00 85.50 127 ALA A C 1
ATOM 950 O O . ALA A 1 127 ? 8.896 1.414 2.680 1.00 85.50 127 ALA A O 1
ATOM 951 N N . THR A 1 128 ? 10.049 3.083 3.633 1.00 87.94 128 THR A N 1
ATOM 952 C CA . THR A 1 128 ? 8.932 3.554 4.456 1.00 87.94 128 THR A CA 1
ATOM 953 C C . THR A 1 128 ? 8.414 4.864 3.885 1.00 87.94 128 THR A C 1
ATOM 955 O O . THR A 1 128 ? 9.189 5.800 3.680 1.00 87.94 128 THR A O 1
ATOM 958 N N . PHE A 1 129 ? 7.108 4.939 3.636 1.00 93.12 129 PHE A N 1
ATOM 959 C CA . PHE A 1 129 ? 6.429 6.186 3.304 1.00 93.12 129 PHE A CA 1
ATOM 960 C C . PHE A 1 129 ? 5.582 6.656 4.477 1.00 93.12 129 PHE A C 1
ATOM 962 O O . PHE A 1 129 ? 4.821 5.874 5.038 1.00 93.12 129 PHE A O 1
ATOM 969 N N . VAL A 1 130 ? 5.673 7.939 4.807 1.00 94.25 130 VAL A N 1
ATOM 970 C CA . VAL A 1 130 ? 4.684 8.632 5.633 1.00 94.25 130 VAL A CA 1
ATOM 971 C C . VAL A 1 130 ? 3.694 9.300 4.688 1.00 94.25 130 VAL A C 1
ATOM 973 O O . VAL A 1 130 ? 4.095 10.018 3.769 1.00 94.25 130 VAL A O 1
ATOM 976 N N . LEU A 1 131 ? 2.413 9.006 4.884 1.00 96.81 131 LEU A N 1
ATOM 977 C CA . LEU A 1 131 ? 1.328 9.366 3.987 1.00 96.81 131 LEU A CA 1
ATOM 978 C C . LEU A 1 131 ? 0.311 10.240 4.717 1.00 96.81 131 LEU A C 1
ATOM 980 O O . LEU A 1 131 ? -0.291 9.806 5.699 1.00 96.81 131 LEU A O 1
ATOM 984 N N . GLU A 1 132 ? 0.078 11.440 4.202 1.00 97.50 132 GLU A N 1
ATOM 985 C CA . GLU A 1 132 ? -0.941 12.363 4.710 1.00 97.50 132 GLU A CA 1
ATOM 986 C C . GLU A 1 132 ? -2.053 12.506 3.665 1.00 97.50 132 GLU A C 1
ATOM 988 O O . GLU A 1 132 ? -1.756 12.748 2.491 1.00 97.50 132 GLU A O 1
ATOM 993 N N . PRO A 1 133 ? -3.333 12.327 4.027 1.00 97.50 133 PRO A N 1
ATOM 994 C CA . PRO A 1 133 ? -4.419 12.401 3.066 1.00 97.50 133 PRO A CA 1
ATOM 995 C C . PRO A 1 133 ? -4.609 13.834 2.571 1.00 97.50 133 PRO A C 1
ATOM 997 O O . PRO A 1 133 ? -4.409 14.808 3.296 1.00 97.50 133 PRO A O 1
ATOM 1000 N N . PHE A 1 134 ? -5.094 13.960 1.340 1.00 95.25 134 PHE A N 1
ATOM 1001 C CA . PHE A 1 134 ? -5.808 15.168 0.945 1.00 95.25 134 PHE A CA 1
ATOM 1002 C C . PHE A 1 134 ? -7.191 15.208 1.621 1.00 95.25 134 PHE A C 1
ATOM 1004 O O . PHE A 1 134 ? -7.490 14.449 2.540 1.00 95.25 134 PHE A O 1
ATOM 1011 N N . THR A 1 135 ? -8.072 16.094 1.158 1.00 85.69 135 THR A N 1
ATOM 1012 C CA . THR A 1 135 ? -9.432 16.220 1.701 1.00 85.69 135 THR A CA 1
ATOM 1013 C C . THR A 1 135 ? -10.295 14.981 1.444 1.00 85.69 135 THR A C 1
ATOM 1015 O O . THR A 1 135 ? -11.111 14.615 2.285 1.00 85.69 135 THR A O 1
ATOM 1018 N N . GLU A 1 136 ? -10.110 14.316 0.302 1.00 87.94 136 GLU A N 1
ATOM 1019 C CA . GLU A 1 136 ? -10.882 13.143 -0.110 1.00 87.94 136 GLU A CA 1
ATOM 1020 C C . GLU A 1 136 ? -9.952 12.044 -0.629 1.00 87.94 136 GLU A C 1
ATOM 1022 O O . GLU A 1 136 ? -8.884 12.317 -1.176 1.00 87.94 136 GLU A O 1
ATOM 1027 N N . GLY A 1 137 ? -10.367 10.786 -0.480 1.00 91.00 137 GLY A N 1
ATOM 1028 C CA . GLY A 1 137 ? -9.619 9.647 -1.000 1.00 91.00 137 GLY A CA 1
ATOM 1029 C C . GLY A 1 137 ? -9.709 8.412 -0.119 1.00 91.00 137 GLY A C 1
ATOM 1030 O O . GLY A 1 137 ? -10.385 8.378 0.911 1.00 91.00 137 GLY A O 1
ATOM 1031 N N . ARG A 1 138 ? -8.993 7.369 -0.536 1.00 93.62 138 ARG A N 1
ATOM 1032 C CA . ARG A 1 138 ? -8.928 6.101 0.199 1.00 93.62 138 ARG A CA 1
ATOM 1033 C C . ARG A 1 138 ? -8.140 6.251 1.488 1.00 93.62 138 ARG A C 1
ATOM 1035 O O . ARG A 1 138 ? -8.515 5.645 2.482 1.00 93.62 138 ARG A O 1
ATOM 1042 N N . LEU A 1 139 ? -7.097 7.078 1.483 1.00 94.00 139 LEU A N 1
ATOM 1043 C CA . LEU A 1 139 ? -6.285 7.338 2.665 1.00 94.00 139 LEU A CA 1
ATOM 1044 C C . LEU A 1 139 ? -7.089 8.071 3.746 1.00 94.00 139 LEU A C 1
ATOM 1046 O O . LEU A 1 139 ? -7.061 7.664 4.904 1.00 94.00 139 LEU A O 1
ATOM 1050 N N . ALA A 1 140 ? -7.884 9.075 3.359 1.00 94.31 140 ALA A N 1
ATOM 1051 C CA . ALA A 1 140 ? -8.817 9.747 4.264 1.00 94.31 140 ALA A CA 1
ATOM 1052 C C . ALA A 1 140 ? -9.855 8.760 4.834 1.00 94.31 140 ALA A C 1
ATOM 1054 O O . ALA A 1 140 ? -10.096 8.730 6.040 1.00 94.31 140 ALA A O 1
ATOM 1055 N N . ALA A 1 141 ? -10.423 7.896 3.982 1.00 91.50 141 ALA A N 1
ATOM 1056 C CA . ALA A 1 141 ? -11.379 6.870 4.398 1.00 91.50 141 ALA A CA 1
ATOM 1057 C C . ALA A 1 141 ? -10.761 5.793 5.309 1.00 91.50 141 ALA A C 1
ATOM 1059 O O . ALA A 1 141 ? -11.469 5.236 6.150 1.00 91.50 141 ALA A O 1
ATOM 1060 N N . THR A 1 142 ? -9.472 5.489 5.141 1.00 90.12 142 THR A N 1
ATOM 1061 C CA . THR A 1 142 ? -8.696 4.637 6.047 1.00 90.12 142 THR A CA 1
ATOM 1062 C C . THR A 1 142 ? -8.543 5.318 7.399 1.00 90.12 142 THR A C 1
ATOM 1064 O O . THR A 1 142 ? -9.019 4.777 8.391 1.00 90.12 142 THR A O 1
ATOM 1067 N N . LEU A 1 143 ? -7.987 6.531 7.443 1.00 90.19 143 LEU A N 1
ATOM 1068 C CA . LEU A 1 143 ? -7.757 7.266 8.693 1.00 90.19 143 LEU A CA 1
ATOM 1069 C C . LEU A 1 143 ? -9.040 7.475 9.503 1.00 90.19 143 LEU A C 1
ATOM 1071 O O . LEU A 1 143 ? -9.041 7.269 10.713 1.00 90.19 143 LEU A O 1
ATOM 1075 N N . ALA A 1 144 ? -10.152 7.798 8.840 1.00 90.00 144 ALA A N 1
ATOM 1076 C CA . ALA A 1 144 ? -11.448 7.954 9.494 1.00 90.00 144 ALA A CA 1
ATOM 1077 C C . ALA A 1 144 ? -11.972 6.657 10.136 1.00 90.00 144 ALA A C 1
ATOM 1079 O O . ALA A 1 144 ? -12.785 6.715 11.059 1.00 90.00 144 ALA A O 1
ATOM 1080 N N . ARG A 1 145 ? -11.551 5.487 9.635 1.00 85.62 145 ARG A N 1
ATOM 1081 C CA . ARG A 1 145 ? -12.049 4.187 10.094 1.00 85.62 145 ARG A CA 1
ATOM 1082 C C . ARG A 1 145 ? -11.126 3.521 11.104 1.00 85.62 145 ARG A C 1
ATOM 1084 O O . ARG A 1 145 ? -11.644 3.017 12.092 1.00 85.62 145 ARG A O 1
ATOM 1091 N N . VAL A 1 146 ? -9.821 3.505 10.827 1.00 80.62 146 VAL A N 1
ATOM 1092 C CA . VAL A 1 146 ? -8.826 2.710 11.569 1.00 80.62 146 VAL A CA 1
ATOM 1093 C C . VAL A 1 146 ? -7.807 3.561 12.333 1.00 80.62 146 VAL A C 1
ATOM 1095 O O . VAL A 1 146 ? -7.030 3.020 13.115 1.00 80.62 146 VAL A O 1
ATOM 1098 N N . GLY A 1 147 ? -7.819 4.885 12.143 1.00 86.81 147 GLY A N 1
ATOM 1099 C CA . GLY A 1 147 ? -6.824 5.790 12.714 1.00 86.81 147 GLY A CA 1
ATOM 1100 C C . GLY A 1 147 ? -5.482 5.757 11.977 1.00 86.81 147 GLY A C 1
ATOM 1101 O O . GLY A 1 147 ? -5.376 5.258 10.857 1.00 86.81 147 GLY A O 1
ATOM 1102 N N . GLU A 1 148 ? -4.464 6.350 12.599 1.00 88.31 148 GLU A N 1
ATOM 1103 C CA . GLU A 1 148 ? -3.093 6.395 12.075 1.00 88.31 148 GLU A CA 1
ATOM 1104 C C . GLU A 1 148 ? -2.392 5.039 12.206 1.00 88.31 148 GLU A C 1
ATOM 1106 O O . GLU A 1 148 ? -2.658 4.284 13.143 1.00 88.31 148 GLU A O 1
ATOM 1111 N N . GLY A 1 149 ? -1.467 4.737 11.293 1.00 85.81 149 GLY A N 1
ATOM 1112 C CA . GLY A 1 149 ? -0.749 3.462 11.303 1.00 85.81 149 GLY A CA 1
ATOM 1113 C C . GLY A 1 149 ? -0.366 2.945 9.919 1.00 85.81 149 GLY A C 1
ATOM 1114 O O . GLY A 1 149 ? -0.631 3.600 8.907 1.00 85.81 149 GLY A O 1
ATOM 1115 N N . PRO A 1 150 ? 0.234 1.744 9.837 1.00 86.31 150 PRO A N 1
ATOM 1116 C CA . PRO A 1 150 ? 0.510 1.092 8.566 1.00 86.31 150 PRO A CA 1
ATOM 1117 C C . PRO A 1 150 ? -0.797 0.827 7.807 1.00 86.31 150 PRO A C 1
ATOM 1119 O O . PRO A 1 150 ? -1.725 0.203 8.320 1.00 86.31 150 PRO A O 1
ATOM 1122 N N . ALA A 1 151 ? -0.868 1.311 6.571 1.00 88.62 151 ALA A N 1
ATOM 1123 C CA . ALA A 1 151 ? -2.105 1.371 5.797 1.00 88.62 151 ALA A CA 1
ATOM 1124 C C . ALA A 1 151 ? -1.958 0.852 4.365 1.00 88.62 151 ALA A C 1
ATOM 1126 O O . ALA A 1 151 ? -2.964 0.660 3.684 1.00 88.62 151 ALA A O 1
ATOM 1127 N N . VAL A 1 152 ? -0.732 0.664 3.868 1.00 91.06 152 VAL A N 1
ATOM 1128 C CA . VAL A 1 152 ? -0.486 0.350 2.456 1.00 91.06 152 VAL A CA 1
ATOM 1129 C C . VAL A 1 152 ? 0.737 -0.536 2.306 1.00 91.06 152 VAL A C 1
ATOM 1131 O O . VAL A 1 152 ? 1.764 -0.277 2.933 1.00 91.06 152 VAL A O 1
ATOM 1134 N N . LEU A 1 153 ? 0.660 -1.519 1.413 1.00 90.38 153 LEU A N 1
ATOM 1135 C CA . LEU A 1 153 ? 1.827 -2.225 0.893 1.00 90.38 153 LEU A CA 1
ATOM 1136 C C . LEU A 1 153 ? 2.015 -1.940 -0.591 1.00 90.38 153 LEU A C 1
ATOM 1138 O O . LEU A 1 153 ? 1.073 -2.064 -1.374 1.00 90.38 153 LEU A O 1
ATOM 1142 N N . TYR A 1 154 ? 3.250 -1.627 -0.971 1.00 90.62 154 TYR A N 1
ATOM 1143 C CA . TYR A 1 154 ? 3.659 -1.441 -2.358 1.00 90.62 154 TYR A CA 1
ATOM 1144 C C . TYR A 1 154 ? 4.471 -2.651 -2.801 1.00 90.62 154 TYR A C 1
ATOM 1146 O O . TYR A 1 154 ? 5.564 -2.889 -2.286 1.00 90.62 154 TYR A O 1
ATOM 1154 N N . LEU A 1 155 ? 3.953 -3.410 -3.761 1.00 87.75 155 LEU A N 1
ATOM 1155 C CA . LEU A 1 155 ? 4.619 -4.578 -4.329 1.00 87.75 155 LEU A CA 1
ATOM 1156 C C . LEU A 1 155 ? 5.079 -4.269 -5.752 1.00 87.75 155 LEU A C 1
ATOM 1158 O O . LEU A 1 155 ? 4.313 -3.747 -6.557 1.00 87.75 155 LEU A O 1
ATOM 1162 N N . GLY A 1 156 ? 6.323 -4.594 -6.085 1.00 85.69 156 GLY A N 1
ATOM 1163 C CA . GLY A 1 156 ? 6.815 -4.483 -7.457 1.00 85.69 156 GLY A CA 1
ATOM 1164 C C . GLY A 1 156 ? 6.210 -5.584 -8.322 1.00 85.69 156 GLY A C 1
ATOM 1165 O O . GLY A 1 156 ? 6.101 -6.715 -7.872 1.00 85.69 156 GLY A O 1
ATOM 1166 N N . GLY A 1 157 ? 5.807 -5.300 -9.557 1.00 81.38 157 GLY A N 1
ATOM 1167 C CA . GLY A 1 157 ? 5.350 -6.350 -10.466 1.00 81.38 157 GLY A CA 1
ATOM 1168 C C . GLY A 1 157 ? 4.929 -5.853 -11.843 1.00 81.38 157 GLY A C 1
ATOM 1169 O O . GLY A 1 157 ? 5.077 -4.679 -12.183 1.00 81.38 157 GLY A O 1
ATOM 1170 N N . ASP A 1 158 ? 4.385 -6.770 -12.648 1.00 80.50 158 ASP A N 1
ATOM 1171 C CA . ASP A 1 158 ? 3.852 -6.438 -13.969 1.00 80.50 158 ASP A CA 1
ATOM 1172 C C . ASP A 1 158 ? 2.417 -5.909 -13.859 1.00 80.50 158 ASP A C 1
ATOM 1174 O O . ASP A 1 158 ? 1.444 -6.671 -13.829 1.00 80.50 158 ASP A O 1
ATOM 1178 N N . VAL A 1 159 ? 2.286 -4.583 -13.822 1.00 82.94 159 VAL A N 1
ATOM 1179 C CA . VAL A 1 159 ? 0.988 -3.892 -13.755 1.00 82.94 159 VAL A CA 1
ATOM 1180 C C . VAL A 1 159 ? 0.088 -4.179 -14.962 1.00 82.94 159 VAL A C 1
ATOM 1182 O O . VAL A 1 159 ? -1.123 -4.051 -14.842 1.00 82.94 159 VAL A O 1
ATOM 1185 N N . ARG A 1 160 ? 0.633 -4.647 -16.099 1.00 80.56 160 ARG A N 1
ATOM 1186 C CA . ARG A 1 160 ? -0.153 -4.985 -17.306 1.00 80.56 160 ARG A CA 1
ATOM 1187 C C . ARG A 1 160 ? -1.018 -6.233 -17.129 1.00 80.56 160 ARG A C 1
ATOM 1189 O O . ARG A 1 160 ? -1.893 -6.486 -17.947 1.00 80.56 160 ARG A O 1
ATOM 1196 N N . ARG A 1 161 ? -0.782 -7.023 -16.074 1.00 76.81 161 ARG A N 1
ATOM 1197 C CA . ARG A 1 161 ? -1.622 -8.175 -15.699 1.00 76.81 161 ARG A CA 1
ATOM 1198 C C . ARG A 1 161 ? -2.901 -7.771 -14.951 1.00 76.81 161 ARG A C 1
ATOM 1200 O O . ARG A 1 161 ? -3.616 -8.638 -14.447 1.00 76.81 161 ARG A O 1
ATOM 1207 N N . TRP A 1 162 ? -3.164 -6.471 -14.830 1.00 79.31 162 TRP A N 1
ATOM 1208 C CA . TRP A 1 162 ? -4.309 -5.920 -14.120 1.00 79.31 162 TRP A CA 1
ATOM 1209 C C . TRP A 1 162 ? -5.170 -5.086 -15.063 1.00 79.31 162 TRP A C 1
ATOM 1211 O O . TRP A 1 162 ? -4.657 -4.326 -15.876 1.00 79.31 162 TRP A O 1
ATOM 1221 N N . ASP A 1 163 ? -6.489 -5.208 -14.911 1.00 79.75 163 ASP A N 1
ATOM 1222 C CA . ASP A 1 163 ? -7.469 -4.546 -15.784 1.00 79.75 163 ASP A CA 1
ATOM 1223 C C . ASP A 1 163 ? -7.591 -3.031 -15.516 1.00 79.75 163 ASP A C 1
ATOM 1225 O O . ASP A 1 163 ? -8.237 -2.305 -16.268 1.00 79.75 163 ASP A O 1
ATOM 1229 N N . ALA A 1 164 ? -6.989 -2.540 -14.428 1.00 84.31 164 ALA A N 1
ATOM 1230 C CA . ALA A 1 164 ? -7.009 -1.133 -14.053 1.00 84.31 164 ALA A CA 1
ATOM 1231 C C . ALA A 1 164 ? -5.915 -0.341 -14.783 1.00 84.31 164 ALA A C 1
ATOM 1233 O O . ALA A 1 164 ? -4.765 -0.773 -14.856 1.00 84.31 164 ALA A O 1
ATOM 1234 N N . ALA A 1 165 ? -6.254 0.863 -15.250 1.00 88.06 165 ALA A N 1
ATOM 1235 C CA . ALA A 1 165 ? -5.273 1.789 -15.803 1.00 88.06 165 ALA A CA 1
ATOM 1236 C C . ALA A 1 165 ? -4.263 2.223 -14.716 1.00 88.06 165 ALA A C 1
ATOM 1238 O O . ALA A 1 165 ? -4.695 2.661 -13.641 1.00 88.06 165 ALA A O 1
ATOM 1239 N N . PRO A 1 166 ? -2.941 2.128 -14.970 1.00 92.12 166 PRO A N 1
ATOM 1240 C CA . PRO A 1 166 ? -1.933 2.627 -14.044 1.00 92.12 166 PRO A CA 1
ATOM 1241 C C . PRO A 1 166 ? -2.080 4.130 -13.801 1.00 92.12 166 PRO A C 1
ATOM 1243 O O . PRO A 1 166 ? -2.315 4.894 -14.738 1.00 92.12 166 PRO A O 1
ATOM 1246 N N . ARG A 1 167 ? -1.905 4.552 -12.549 1.00 94.06 167 ARG A N 1
ATOM 1247 C CA . ARG A 1 167 ? -1.870 5.959 -12.133 1.00 94.06 167 ARG A CA 1
ATOM 1248 C C . ARG A 1 167 ? -0.514 6.308 -11.509 1.00 94.06 167 ARG A C 1
ATO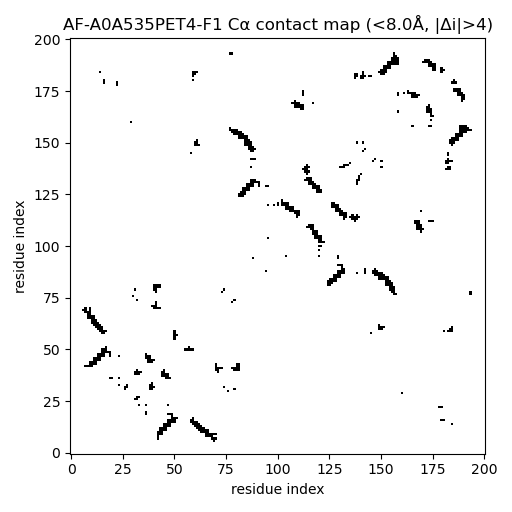M 1250 O O . ARG A 1 167 ? 0.164 5.399 -11.026 1.00 94.06 167 ARG A O 1
ATOM 1257 N N . PRO A 1 168 ? -0.089 7.580 -11.549 1.00 93.88 168 PRO A N 1
ATOM 1258 C CA . PRO A 1 168 ? 1.088 8.050 -10.828 1.00 93.88 168 PRO A CA 1
ATOM 1259 C C . PRO A 1 168 ? 1.054 7.698 -9.335 1.00 93.88 168 PRO A C 1
ATOM 1261 O O . PRO A 1 168 ? -0.006 7.659 -8.710 1.00 93.88 168 PRO A O 1
ATOM 1264 N N . GLY A 1 169 ? 2.233 7.440 -8.777 1.00 93.62 169 GLY A N 1
ATOM 1265 C CA . GLY A 1 169 ? 2.417 7.184 -7.357 1.00 93.62 169 GLY A CA 1
ATOM 1266 C C . GLY A 1 169 ? 3.878 7.360 -6.925 1.00 93.62 169 GLY A C 1
ATOM 1267 O O . GLY A 1 169 ? 4.749 7.584 -7.775 1.00 93.62 169 GLY A O 1
ATOM 1268 N N . PRO A 1 170 ? 4.176 7.188 -5.625 1.00 93.69 170 PRO A N 1
ATOM 1269 C CA . PRO A 1 170 ? 5.479 7.515 -5.029 1.00 93.69 170 PRO A CA 1
ATOM 1270 C C . PRO A 1 170 ? 6.668 6.726 -5.594 1.00 93.69 170 PRO A C 1
ATOM 1272 O O . PRO A 1 170 ? 7.818 7.141 -5.477 1.00 93.69 170 PRO A O 1
ATOM 1275 N N . LEU A 1 171 ? 6.399 5.568 -6.202 1.00 92.12 171 LEU A N 1
ATOM 1276 C CA . LEU A 1 171 ? 7.396 4.680 -6.810 1.00 92.12 171 LEU A CA 1
ATOM 1277 C C . LEU A 1 171 ? 7.258 4.588 -8.341 1.00 92.12 171 LEU A C 1
ATOM 1279 O O . LEU A 1 171 ? 7.841 3.699 -8.959 1.00 92.12 171 LEU A O 1
ATOM 1283 N N . GLY A 1 172 ? 6.489 5.489 -8.957 1.00 92.31 172 GLY A N 1
ATOM 1284 C CA . GLY A 1 172 ? 6.156 5.463 -10.382 1.00 92.31 172 GLY A CA 1
ATOM 1285 C C . GLY A 1 172 ? 4.746 4.927 -10.663 1.00 92.31 172 GLY A C 1
ATOM 1286 O O . GLY A 1 172 ? 3.924 4.845 -9.748 1.00 92.31 172 GLY A O 1
ATOM 1287 N N . PRO A 1 173 ? 4.436 4.587 -11.931 1.00 93.62 173 PRO A N 1
ATOM 1288 C CA . PRO A 1 173 ? 3.110 4.117 -12.322 1.00 93.62 173 PRO A CA 1
ATOM 1289 C C . PRO A 1 173 ? 2.683 2.882 -11.529 1.00 93.62 173 PRO A C 1
ATOM 1291 O O . PRO A 1 173 ? 3.436 1.914 -11.422 1.00 93.62 173 PRO A O 1
ATOM 1294 N N . ALA A 1 174 ? 1.463 2.897 -11.007 1.00 93.69 174 ALA A N 1
ATOM 1295 C CA . ALA A 1 174 ? 0.970 1.860 -10.120 1.00 93.69 174 ALA A CA 1
ATOM 1296 C C . ALA A 1 174 ? -0.524 1.575 -10.318 1.00 93.69 174 ALA A C 1
ATOM 1298 O O . ALA A 1 174 ? -1.278 2.400 -10.831 1.00 93.69 174 ALA A O 1
ATOM 1299 N N . VAL A 1 175 ? -0.966 0.396 -9.884 1.00 92.81 175 VAL A N 1
ATOM 1300 C CA . VAL A 1 175 ? -2.375 -0.016 -9.869 1.00 92.81 175 VAL A CA 1
ATOM 1301 C C . VAL A 1 175 ? -2.779 -0.430 -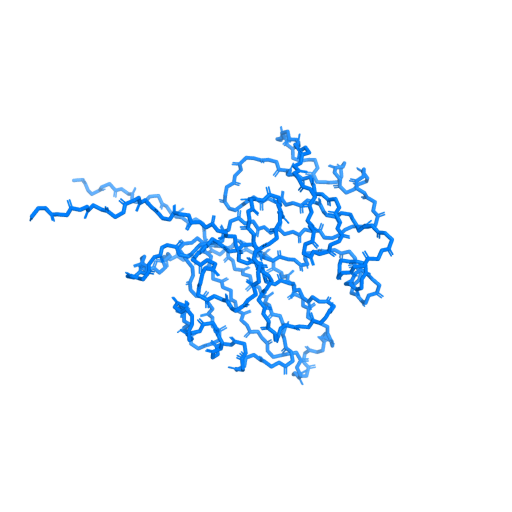8.461 1.00 92.81 175 VAL A C 1
ATOM 1303 O O . VAL A 1 175 ? -2.030 -1.103 -7.755 1.00 92.81 175 VAL A O 1
ATOM 1306 N N . LEU A 1 176 ? -3.988 -0.054 -8.051 1.00 90.38 176 LEU A N 1
ATOM 1307 C CA . LEU A 1 176 ? -4.582 -0.578 -6.826 1.00 90.38 176 LEU A CA 1
ATOM 1308 C C . LEU A 1 176 ? -5.110 -1.989 -7.093 1.00 90.38 176 LEU A C 1
ATOM 1310 O O . LEU A 1 176 ? -5.847 -2.198 -8.058 1.00 90.38 176 LEU A O 1
ATOM 1314 N N . VAL A 1 177 ? -4.784 -2.941 -6.223 1.00 84.81 177 VAL A N 1
ATOM 1315 C CA . VAL A 1 177 ? -5.318 -4.300 -6.317 1.00 84.81 177 VAL A CA 1
ATOM 1316 C C . VAL A 1 177 ? -6.812 -4.301 -5.971 1.00 84.81 177 VAL A C 1
ATOM 1318 O O . VAL A 1 177 ? -7.188 -3.950 -4.849 1.00 84.81 177 VAL A O 1
ATOM 1321 N N . PRO A 1 178 ? -7.694 -4.706 -6.902 1.00 76.69 178 PRO A N 1
ATOM 1322 C CA . PRO A 1 178 ? -9.128 -4.780 -6.666 1.00 76.69 178 PRO A CA 1
ATOM 1323 C C . PRO A 1 178 ? -9.523 -5.870 -5.662 1.00 76.69 178 PRO A C 1
ATOM 1325 O O . PRO A 1 178 ? -8.853 -6.892 -5.487 1.00 76.69 178 PRO A O 1
ATOM 1328 N N . GLY A 1 179 ? -10.689 -5.670 -5.044 1.00 68.50 179 GLY A N 1
ATOM 1329 C CA . GLY A 1 179 ? -11.276 -6.601 -4.078 1.00 68.50 179 GLY A CA 1
ATOM 1330 C C . GLY A 1 179 ? -10.706 -6.483 -2.662 1.00 68.50 179 GLY A C 1
ATOM 1331 O O . GLY A 1 179 ? -11.001 -7.335 -1.831 1.00 68.50 179 GLY A O 1
ATOM 1332 N N . GLY A 1 180 ? -9.882 -5.468 -2.389 1.00 67.69 180 GLY A N 1
ATOM 1333 C CA . GLY A 1 180 ? -9.557 -5.041 -1.027 1.00 67.69 180 GLY A CA 1
ATOM 1334 C C . GLY A 1 180 ? -10.660 -4.166 -0.418 1.00 67.69 180 GLY A C 1
ATOM 1335 O O . GLY A 1 180 ? -11.535 -3.661 -1.126 1.00 67.69 180 GLY A O 1
ATOM 1336 N N . SER A 1 181 ? -10.607 -3.974 0.901 1.00 71.38 181 SER A N 1
ATOM 1337 C CA . SER A 1 181 ? -11.484 -3.041 1.620 1.00 71.38 181 SER A CA 1
ATOM 1338 C C . SER A 1 181 ? -11.299 -1.605 1.115 1.00 71.38 181 SER A C 1
ATOM 1340 O O . SER A 1 181 ? -10.180 -1.166 0.850 1.00 71.38 181 SER A O 1
ATOM 1342 N N . ALA A 1 182 ? -12.388 -0.834 1.040 1.00 75.31 182 ALA A N 1
ATOM 1343 C CA . ALA A 1 182 ? -12.322 0.596 0.727 1.00 75.31 182 ALA A CA 1
ATOM 1344 C C . ALA A 1 182 ? -11.557 1.407 1.792 1.00 75.31 182 ALA A C 1
ATOM 1346 O O . ALA A 1 182 ? -11.059 2.488 1.486 1.00 75.31 182 ALA A O 1
ATOM 1347 N N . HIS A 1 183 ? -11.434 0.864 3.005 1.00 77.31 183 HIS A N 1
ATOM 1348 C CA . HIS A 1 183 ? -10.809 1.502 4.165 1.00 77.31 183 HIS A CA 1
ATOM 1349 C C . HIS A 1 183 ? -9.406 0.961 4.467 1.00 77.31 183 HIS A C 1
ATOM 1351 O O . HIS A 1 183 ? -8.828 1.307 5.492 1.00 77.31 183 HIS A O 1
ATOM 1357 N N . GLY A 1 184 ? -8.829 0.157 3.573 1.00 73.75 184 GLY A N 1
ATOM 1358 C CA . GLY A 1 184 ? -7.478 -0.381 3.725 1.00 73.75 184 GLY A CA 1
ATOM 1359 C C . GLY A 1 184 ? -7.410 -1.685 4.538 1.00 73.75 184 GLY A C 1
ATOM 1360 O O . GLY A 1 184 ? -8.474 -2.239 4.823 1.00 73.75 184 GLY A O 1
ATOM 1361 N N . PRO A 1 185 ? -6.184 -2.184 4.836 1.00 80.00 185 PRO A N 1
ATOM 1362 C CA . PRO A 1 185 ? -4.951 -1.700 4.239 1.00 80.00 185 PRO A CA 1
ATOM 1363 C C . PRO A 1 185 ? -4.990 -1.949 2.726 1.00 80.00 185 PRO A C 1
ATOM 1365 O O . PRO A 1 185 ? -5.717 -2.811 2.227 1.00 80.00 185 PRO A O 1
ATOM 1368 N N . HIS A 1 186 ? -4.307 -1.096 1.975 1.00 87.94 186 HIS A N 1
ATOM 1369 C CA . HIS A 1 186 ? -4.369 -1.052 0.517 1.00 87.94 186 HIS A CA 1
ATOM 1370 C C . HIS A 1 186 ? -3.185 -1.791 -0.084 1.00 87.94 186 HIS A C 1
ATOM 1372 O O . HIS A 1 186 ? -2.068 -1.699 0.421 1.00 87.94 186 HIS A O 1
ATOM 1378 N N . LEU A 1 187 ? -3.417 -2.544 -1.160 1.00 87.94 187 LEU A N 1
ATOM 1379 C CA . LEU A 1 187 ? -2.343 -3.238 -1.868 1.00 87.94 187 LEU A CA 1
ATOM 1380 C C . LEU A 1 187 ? -2.133 -2.529 -3.193 1.00 87.94 187 LEU A C 1
ATOM 1382 O O . LEU A 1 187 ? -3.040 -2.484 -4.0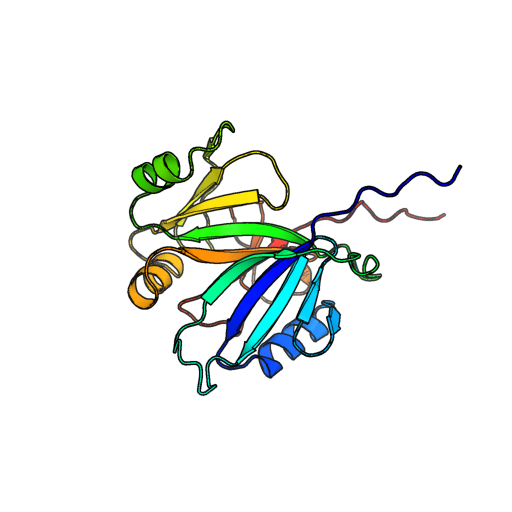25 1.00 87.94 187 LEU A O 1
ATOM 1386 N N . VAL A 1 188 ? -0.946 -1.971 -3.376 1.00 91.31 188 VAL A N 1
ATOM 1387 C CA . VAL A 1 188 ? -0.569 -1.223 -4.569 1.00 91.31 188 VAL A CA 1
ATOM 1388 C C . VAL A 1 188 ? 0.497 -2.012 -5.311 1.00 91.31 188 VAL A C 1
ATOM 1390 O O . VAL A 1 188 ? 1.528 -2.365 -4.745 1.00 91.31 188 VAL A O 1
ATOM 1393 N N . LEU A 1 189 ? 0.257 -2.295 -6.588 1.00 89.75 189 LEU A N 1
ATOM 1394 C CA . LEU A 1 189 ? 1.271 -2.844 -7.475 1.00 89.75 189 LEU A CA 1
ATOM 1395 C C . LEU A 1 189 ? 1.948 -1.726 -8.241 1.00 89.75 189 LEU A C 1
ATOM 1397 O O . LEU A 1 189 ? 1.307 -1.019 -9.010 1.00 89.75 189 LEU A O 1
ATOM 1401 N N . VAL A 1 190 ? 3.252 -1.613 -8.058 1.00 90.38 190 VAL A N 1
ATOM 1402 C CA . VAL A 1 190 ? 4.104 -0.663 -8.759 1.00 90.38 190 VAL A CA 1
ATOM 1403 C C . VAL A 1 190 ? 4.652 -1.339 -10.003 1.00 90.38 190 VAL A C 1
ATOM 1405 O O . VAL A 1 190 ? 5.094 -2.489 -9.942 1.00 90.38 190 VAL A O 1
ATOM 1408 N N . ALA A 1 191 ? 4.645 -0.620 -11.124 1.00 86.75 191 ALA A N 1
ATOM 1409 C CA . ALA A 1 191 ? 5.284 -1.051 -12.354 1.00 86.75 191 ALA A CA 1
ATOM 1410 C C . ALA A 1 191 ? 6.776 -1.261 -12.095 1.00 86.75 191 ALA A C 1
ATOM 1412 O O . ALA A 1 191 ? 7.571 -0.324 -12.096 1.00 86.75 191 ALA A O 1
ATOM 1413 N N . HIS A 1 192 ? 7.152 -2.514 -11.864 1.00 72.62 192 HIS A N 1
ATOM 1414 C CA . HIS A 1 192 ? 8.538 -2.908 -11.736 1.00 72.62 192 HIS A CA 1
ATOM 1415 C C . HIS A 1 192 ? 8.921 -3.629 -13.016 1.00 72.62 192 HIS A C 1
ATOM 1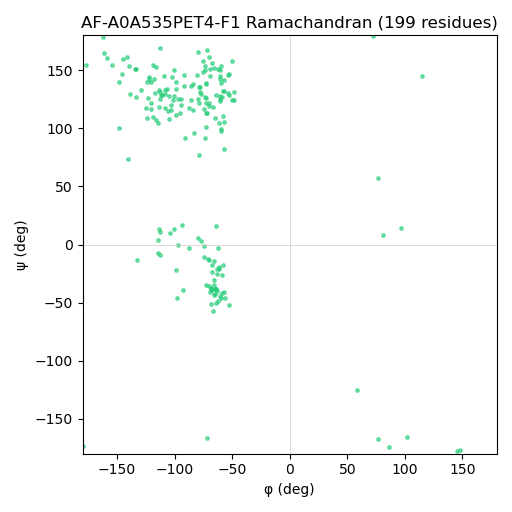417 O O . HIS A 1 192 ? 8.479 -4.748 -13.291 1.00 72.62 192 HIS A O 1
ATOM 1423 N N . VAL A 1 193 ? 9.733 -2.961 -13.829 1.00 51.81 193 VAL A N 1
ATOM 1424 C CA . VAL A 1 193 ? 10.391 -3.618 -14.950 1.00 51.81 193 VAL A CA 1
ATOM 1425 C C . VAL A 1 193 ? 11.466 -4.492 -14.319 1.00 51.81 193 VAL A C 1
ATOM 1427 O O . VAL A 1 193 ? 12.508 -3.993 -13.900 1.00 51.81 193 VAL A O 1
ATOM 1430 N N . GLY A 1 194 ? 11.199 -5.796 -14.197 1.00 47.19 194 GLY A N 1
ATOM 1431 C CA . GLY A 1 194 ? 12.262 -6.760 -13.917 1.00 47.19 194 GLY A CA 1
ATOM 1432 C C . GLY A 1 194 ? 13.420 -6.554 -14.905 1.00 47.19 194 GLY A C 1
ATOM 1433 O O . GLY A 1 194 ? 13.200 -5.973 -15.973 1.00 47.19 194 GLY A O 1
ATOM 1434 N N . PRO A 1 195 ? 14.650 -6.993 -14.584 1.00 37.53 195 PRO A N 1
ATOM 1435 C CA . PRO A 1 195 ? 15.781 -6.807 -15.486 1.00 37.53 195 PRO A CA 1
ATOM 1436 C C . PRO A 1 195 ? 15.384 -7.260 -16.900 1.00 37.53 195 PRO A C 1
ATOM 1438 O O . PRO A 1 195 ? 14.765 -8.324 -17.027 1.00 37.53 195 PRO A O 1
ATOM 1441 N N . PRO A 1 196 ? 15.652 -6.445 -17.941 1.00 34.69 196 PRO A N 1
ATOM 1442 C CA . PRO A 1 196 ? 15.226 -6.737 -19.300 1.00 34.69 196 PRO A CA 1
ATOM 1443 C C . PRO A 1 196 ? 15.640 -8.162 -19.642 1.00 34.69 196 PRO A C 1
ATOM 1445 O O . PRO A 1 196 ? 16.805 -8.536 -19.478 1.00 34.69 196 PRO A O 1
ATOM 1448 N N . GLY A 1 197 ? 14.651 -8.965 -20.041 1.00 36.91 197 GLY A N 1
ATOM 1449 C CA . GLY A 1 197 ? 14.855 -10.358 -20.394 1.00 36.91 197 GLY A CA 1
ATOM 1450 C C . GLY A 1 197 ? 16.040 -10.466 -21.338 1.00 36.91 197 GLY A C 1
ATOM 1451 O O . GLY A 1 197 ? 16.094 -9.791 -22.366 1.00 36.91 197 GLY A O 1
ATOM 1452 N N . THR A 1 198 ? 17.013 -11.286 -20.956 1.00 33.06 198 THR A N 1
ATOM 1453 C CA . THR A 1 198 ? 18.107 -11.675 -21.831 1.00 33.06 198 THR A CA 1
ATOM 1454 C C . THR A 1 198 ? 17.470 -12.301 -23.065 1.00 33.06 198 THR A C 1
ATOM 1456 O O . THR A 1 198 ? 16.945 -13.411 -22.997 1.00 33.06 198 THR A O 1
ATOM 1459 N N . ILE A 1 199 ? 17.472 -11.576 -24.183 1.00 35.25 199 ILE A N 1
ATOM 1460 C CA . ILE A 1 199 ? 17.237 -12.173 -25.492 1.00 35.25 199 ILE A CA 1
ATOM 1461 C C . ILE A 1 199 ? 18.389 -13.164 -25.661 1.00 35.25 199 ILE A C 1
ATOM 1463 O O . ILE A 1 199 ? 19.539 -12.756 -25.824 1.00 35.25 199 ILE A O 1
ATOM 1467 N N . ARG A 1 200 ? 18.112 -14.462 -25.511 1.00 31.14 200 ARG A N 1
ATOM 1468 C CA . ARG A 1 200 ? 19.061 -15.481 -25.954 1.00 31.14 200 ARG A CA 1
ATOM 1469 C C . ARG A 1 200 ? 18.944 -15.576 -27.481 1.00 31.14 200 ARG A C 1
ATOM 1471 O O . ARG A 1 200 ? 17.808 -15.646 -27.953 1.00 31.14 200 ARG A O 1
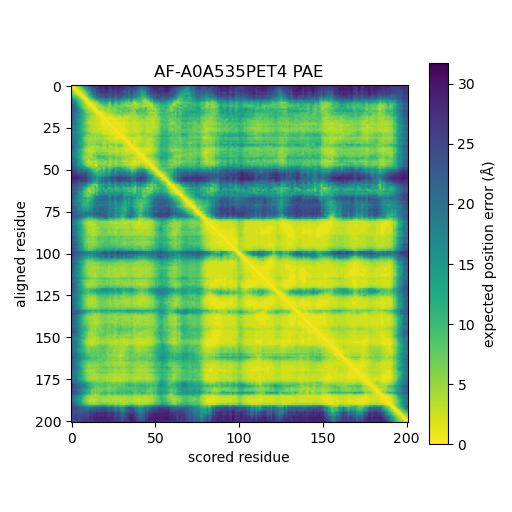ATOM 1478 N N . PRO A 1 201 ? 20.069 -15.509 -28.216 1.00 41.94 201 PRO A N 1
ATOM 1479 C CA . PRO A 1 201 ? 20.089 -15.758 -29.654 1.00 41.94 201 PRO A CA 1
ATOM 1480 C C . PRO A 1 201 ? 19.685 -17.199 -29.983 1.00 41.94 201 PRO A C 1
ATOM 1482 O O . PRO A 1 201 ? 19.847 -18.079 -29.102 1.00 41.94 201 PRO A O 1
#

Mean predicted aligned error: 9.85 Å

pLDDT: mean 74.83, std 18.09, range [31.14, 97.5]

Sequence (201 aa):
MTPRQPTRRSLVLTWTTPDPDGLARRLVARGFTLEGHRLLLPSAWIGLLDATGPERLLEPRLEAEEGGGTPPPVHPNGVVDLMAIGWATVDLERALVQAASTEPSEVVPDDELLGGRAVRVGGAVPATFVLEPFTEGRLAATLARVGEGPAVLYLGGDVRRWDAAPRPGPLGPAVLVPGGSAHGPHLVLVAHVGPPGTIRP

Radius of gyration: 16.95 Å; Cα contacts (8 Å, |Δi|>4): 451; chains: 1; bounding box: 49×39×48 Å